Protein AF-A0A3E5EFW2-F1 (afdb_monomer_lite)

pLDDT: mean 80.17, std 21.23, range [32.47, 98.5]

Structure (mmCIF, N/CA/C/O backbone):
data_AF-A0A3E5EFW2-F1
#
_entry.id   AF-A0A3E5EFW2-F1
#
loop_
_atom_site.group_PDB
_atom_site.id
_atom_site.type_symbol
_atom_site.label_atom_id
_atom_site.label_alt_id
_atom_site.label_comp_id
_atom_site.label_asym_id
_atom_site.label_entity_id
_atom_site.label_seq_id
_atom_site.pdbx_PDB_ins_code
_atom_site.Cartn_x
_atom_site.Cartn_y
_atom_site.Cartn_z
_atom_site.occupancy
_atom_site.B_iso_or_equiv
_atom_site.auth_seq_id
_atom_site.auth_comp_id
_atom_site.auth_asym_id
_atom_site.auth_atom_id
_atom_site.pdbx_PDB_model_num
ATOM 1 N N . MET A 1 1 ? 65.025 3.755 -101.829 1.00 34.12 1 MET A N 1
ATOM 2 C CA . MET A 1 1 ? 66.171 2.842 -101.623 1.00 34.12 1 MET A CA 1
ATOM 3 C C . MET A 1 1 ? 66.166 2.366 -100.175 1.00 34.12 1 MET A C 1
ATOM 5 O O . MET A 1 1 ? 65.979 3.203 -99.312 1.00 34.12 1 MET A O 1
ATOM 9 N N . LYS A 1 2 ? 66.394 1.053 -99.975 1.00 37.62 2 LYS A N 1
ATOM 10 C CA . LYS A 1 2 ? 66.806 0.332 -98.741 1.00 37.62 2 LYS A CA 1
ATOM 11 C C . LYS A 1 2 ? 65.855 0.415 -97.524 1.00 37.62 2 LYS A C 1
ATOM 13 O O . LYS A 1 2 ? 65.796 1.433 -96.863 1.00 37.62 2 LYS A O 1
ATOM 18 N N . LYS A 1 3 ? 64.978 -0.592 -97.336 1.00 39.94 3 LYS A N 1
ATOM 19 C CA . LYS A 1 3 ? 65.149 -1.866 -96.566 1.00 39.94 3 LYS A CA 1
ATOM 20 C C . LYS A 1 3 ? 65.262 -1.570 -95.049 1.00 39.94 3 LYS A C 1
ATOM 22 O O . LYS A 1 3 ? 66.099 -0.768 -94.677 1.00 39.94 3 LYS A O 1
ATOM 27 N N . ILE A 1 4 ? 64.499 -2.197 -94.143 1.00 51.34 4 ILE A N 1
ATOM 28 C CA . ILE A 1 4 ? 64.707 -3.581 -93.661 1.00 51.34 4 ILE A CA 1
ATOM 29 C C . ILE A 1 4 ? 63.541 -4.003 -92.715 1.00 51.34 4 ILE A C 1
ATOM 31 O O . ILE A 1 4 ? 63.295 -3.310 -91.739 1.00 51.34 4 ILE A O 1
ATOM 35 N N . LYS A 1 5 ? 62.914 -5.159 -93.042 1.00 41.25 5 LYS A N 1
ATOM 36 C CA . LYS A 1 5 ? 62.448 -6.327 -92.224 1.00 41.25 5 LYS A CA 1
ATOM 37 C C . LYS A 1 5 ? 61.487 -6.083 -91.034 1.00 41.25 5 LYS A C 1
ATOM 39 O O . LYS A 1 5 ? 61.829 -5.331 -90.142 1.00 41.25 5 LYS A O 1
ATOM 44 N N . PHE A 1 6 ? 60.287 -6.671 -90.903 1.00 36.38 6 PHE A N 1
ATOM 45 C CA . PHE A 1 6 ? 59.765 -8.041 -91.144 1.00 36.38 6 PHE A CA 1
ATOM 46 C C . PHE A 1 6 ? 60.575 -9.176 -90.493 1.00 36.38 6 PHE A C 1
ATOM 48 O O . PHE A 1 6 ? 61.568 -9.603 -91.068 1.00 36.38 6 PHE A O 1
ATOM 55 N N . LEU A 1 7 ? 60.086 -9.686 -89.353 1.00 45.19 7 LEU A N 1
ATOM 56 C CA . LEU A 1 7 ? 60.102 -11.089 -88.888 1.00 45.19 7 LEU A CA 1
ATOM 57 C C . LEU A 1 7 ? 58.943 -11.193 -87.862 1.00 45.19 7 LEU A C 1
ATOM 59 O O . LEU A 1 7 ? 58.971 -10.498 -86.855 1.00 45.19 7 LEU A O 1
ATOM 63 N N . ASN A 1 8 ? 57.774 -11.737 -88.202 1.00 33.16 8 ASN A N 1
ATOM 64 C CA . ASN A 1 8 ? 57.390 -13.158 -88.228 1.00 33.16 8 ASN A CA 1
ATOM 65 C C . ASN A 1 8 ? 57.591 -13.923 -86.907 1.00 33.16 8 ASN A C 1
ATOM 67 O O . ASN A 1 8 ? 58.695 -14.363 -86.617 1.00 33.16 8 ASN A O 1
ATOM 71 N N . GLY A 1 9 ? 56.457 -14.182 -86.240 1.00 32.47 9 GLY A N 1
ATOM 72 C CA . GLY A 1 9 ? 56.034 -15.525 -85.824 1.00 32.47 9 GLY A CA 1
ATOM 73 C C . GLY A 1 9 ? 56.576 -16.068 -84.502 1.00 32.47 9 GLY A C 1
ATOM 74 O O . GLY A 1 9 ? 57.749 -16.390 -84.399 1.00 32.47 9 GLY A O 1
ATOM 75 N N . ILE A 1 10 ? 55.683 -16.324 -83.542 1.00 39.03 10 ILE A N 1
ATOM 76 C CA . ILE A 1 10 ? 55.151 -17.665 -83.211 1.00 39.03 10 ILE A CA 1
ATOM 77 C C . ILE A 1 10 ? 54.273 -17.547 -81.950 1.00 39.03 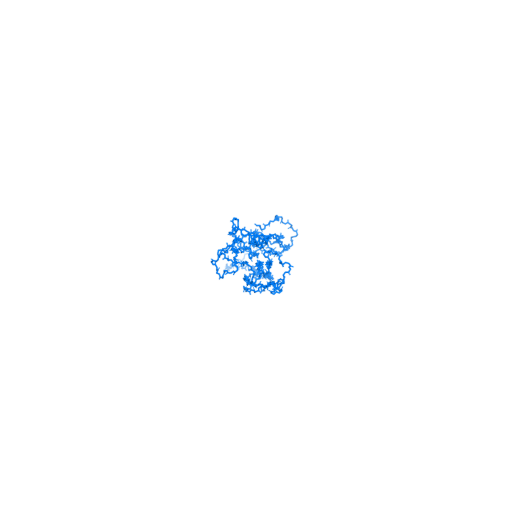10 ILE A C 1
ATOM 79 O O . ILE A 1 10 ? 54.546 -16.782 -81.033 1.00 39.03 10 ILE A O 1
ATOM 83 N N . SER A 1 11 ? 53.176 -18.298 -81.979 1.00 40.81 11 SER A N 1
ATOM 84 C CA . SER A 1 11 ? 52.153 -18.528 -80.958 1.00 40.81 11 SER A CA 1
ATOM 85 C C . SER A 1 11 ? 52.623 -18.554 -79.496 1.00 40.81 11 SER A C 1
ATOM 87 O O . SER A 1 11 ? 53.485 -19.357 -79.144 1.00 40.81 11 SER A O 1
ATOM 89 N N . ALA A 1 12 ? 51.923 -17.827 -78.623 1.00 40.50 12 ALA A N 1
ATOM 90 C CA . ALA A 1 12 ? 51.815 -18.176 -77.208 1.00 40.50 12 ALA A CA 1
ATOM 91 C C . ALA A 1 12 ? 50.476 -17.672 -76.644 1.00 40.50 12 ALA A C 1
ATOM 93 O O . ALA A 1 12 ? 50.309 -16.496 -76.352 1.00 40.50 12 ALA A O 1
ATOM 94 N N . VAL A 1 13 ? 49.513 -18.596 -76.608 1.00 38.12 13 VAL A N 1
ATOM 95 C CA . VAL A 1 13 ? 48.522 -18.822 -75.544 1.00 38.12 13 VAL A CA 1
ATOM 96 C C . VAL A 1 13 ? 47.976 -17.578 -74.825 1.00 38.12 13 VAL A C 1
ATOM 98 O O . VAL A 1 13 ? 48.655 -16.944 -74.024 1.00 38.12 13 VAL A O 1
ATOM 101 N N . PHE A 1 14 ? 46.680 -17.325 -75.029 1.00 34.06 14 PHE A N 1
ATOM 102 C CA . PHE A 1 14 ? 45.834 -16.552 -74.119 1.00 34.06 14 PHE A CA 1
ATOM 103 C C . PHE A 1 14 ? 45.989 -17.079 -72.682 1.00 34.06 14 PHE A C 1
ATOM 105 O O . PHE A 1 14 ? 45.410 -18.102 -72.324 1.00 34.06 14 PHE A O 1
ATOM 112 N N . ALA A 1 15 ? 46.751 -16.369 -71.855 1.00 35.69 15 ALA A N 1
ATOM 113 C CA . ALA A 1 15 ? 46.683 -16.485 -70.408 1.00 35.69 15 ALA A CA 1
ATOM 114 C C . ALA A 1 15 ? 45.905 -15.271 -69.895 1.00 35.69 15 ALA A C 1
ATOM 116 O O . ALA A 1 15 ? 46.447 -14.179 -69.733 1.00 35.69 15 ALA A O 1
ATOM 117 N N . LEU A 1 16 ? 44.600 -15.462 -69.695 1.00 32.47 16 LEU A N 1
ATOM 118 C CA . LEU A 1 16 ? 43.756 -14.541 -68.946 1.00 32.47 16 LEU A CA 1
ATOM 119 C C . LEU A 1 16 ? 44.222 -14.598 -67.485 1.00 32.47 16 LEU A C 1
ATOM 121 O O . LEU A 1 16 ? 43.787 -15.451 -66.716 1.00 32.47 16 LEU A O 1
ATOM 125 N N . ALA A 1 17 ? 45.164 -13.733 -67.119 1.00 35.25 17 ALA A N 1
ATOM 126 C CA . ALA A 1 17 ? 45.511 -13.518 -65.726 1.00 35.25 17 ALA A CA 1
ATOM 127 C C . ALA A 1 17 ? 44.322 -12.818 -65.061 1.00 35.25 17 ALA A C 1
ATOM 129 O O . ALA A 1 17 ? 44.155 -11.603 -65.162 1.00 35.25 17 ALA A O 1
ATOM 130 N N . VAL A 1 18 ? 43.463 -13.607 -64.414 1.00 36.09 18 VAL A N 1
ATOM 131 C CA . VAL A 1 18 ? 42.515 -13.111 -63.420 1.00 36.09 18 VAL A CA 1
ATOM 132 C C . VAL A 1 18 ? 43.364 -12.533 -62.296 1.00 36.09 18 VAL A C 1
ATOM 134 O O . VAL A 1 18 ? 43.850 -13.252 -61.426 1.00 36.09 18 VAL A O 1
ATOM 137 N N . VAL A 1 19 ? 43.600 -11.223 -62.346 1.00 35.28 19 VAL A N 1
ATOM 138 C CA . VAL A 1 19 ? 44.053 -10.476 -61.179 1.00 35.28 19 VAL A CA 1
ATOM 139 C C . VAL A 1 19 ? 42.869 -10.495 -60.227 1.00 35.28 19 VAL A C 1
ATOM 141 O O . VAL A 1 19 ? 41.955 -9.679 -60.325 1.00 35.28 19 VAL A O 1
ATOM 144 N N . ALA A 1 20 ? 42.852 -11.492 -59.344 1.00 41.78 20 ALA A N 1
ATOM 145 C CA . ALA A 1 20 ? 42.085 -11.420 -58.121 1.00 41.78 20 ALA A CA 1
ATOM 146 C C . ALA A 1 20 ? 42.655 -10.227 -57.354 1.00 41.78 20 ALA A C 1
ATOM 148 O O . ALA A 1 20 ? 43.661 -10.337 -56.653 1.00 41.78 20 ALA A O 1
ATOM 149 N N . LEU A 1 21 ? 42.048 -9.059 -57.563 1.00 33.72 21 LEU A N 1
ATOM 150 C CA . LEU A 1 21 ? 42.181 -7.940 -56.657 1.00 33.72 21 LEU A CA 1
ATOM 151 C C . LEU A 1 21 ? 41.571 -8.437 -55.350 1.00 33.72 21 LEU A C 1
ATOM 153 O O . LEU A 1 21 ? 40.364 -8.352 -55.142 1.00 33.72 21 LEU A O 1
ATOM 157 N N . ALA A 1 22 ? 42.409 -9.049 -54.516 1.00 37.25 22 ALA A N 1
ATOM 158 C CA . ALA A 1 22 ? 42.127 -9.246 -53.116 1.00 37.25 22 ALA A CA 1
ATOM 159 C C . ALA A 1 22 ? 41.995 -7.840 -52.535 1.00 37.25 22 ALA A C 1
ATOM 161 O O . ALA A 1 22 ? 42.956 -7.248 -52.050 1.00 37.25 22 ALA A O 1
ATOM 162 N N . THR A 1 23 ? 40.796 -7.271 -52.652 1.00 40.84 23 THR A N 1
ATOM 163 C CA . THR A 1 23 ? 40.335 -6.278 -51.707 1.00 40.84 23 THR A CA 1
ATOM 164 C C . THR A 1 23 ? 40.454 -6.982 -50.372 1.00 40.84 23 THR A C 1
ATOM 166 O O . THR A 1 23 ? 39.654 -7.861 -50.046 1.00 40.84 23 THR A O 1
ATOM 169 N N . THR A 1 24 ? 41.515 -6.668 -49.639 1.00 40.50 24 THR A N 1
ATOM 170 C CA . THR A 1 24 ? 41.542 -6.836 -48.200 1.00 40.50 24 THR A CA 1
ATOM 171 C C . THR A 1 24 ? 40.374 -6.002 -47.701 1.00 40.50 24 THR A C 1
ATOM 173 O O . THR A 1 24 ? 40.511 -4.810 -47.434 1.00 40.50 24 THR A O 1
ATOM 176 N N . LEU A 1 25 ? 39.190 -6.616 -47.678 1.00 39.81 25 LEU A N 1
ATOM 177 C CA . LEU A 1 25 ? 38.155 -6.254 -46.743 1.00 39.81 25 LEU A CA 1
ATOM 178 C C . LEU A 1 25 ? 38.888 -6.363 -45.415 1.00 39.81 25 LEU A C 1
ATOM 180 O O . LEU A 1 25 ? 39.168 -7.466 -44.944 1.00 39.81 25 LEU A O 1
ATOM 184 N N . THR A 1 26 ? 39.333 -5.227 -44.883 1.00 41.41 26 THR A N 1
ATOM 185 C CA . THR A 1 26 ? 39.521 -5.104 -43.451 1.00 41.41 26 THR A CA 1
ATOM 186 C C . THR A 1 26 ? 38.186 -5.552 -42.905 1.00 41.41 26 THR A C 1
ATOM 188 O O . THR A 1 26 ? 37.189 -4.844 -43.042 1.00 41.41 26 THR A O 1
ATOM 191 N N . SER A 1 27 ? 38.145 -6.810 -42.474 1.00 38.72 27 SER A N 1
ATOM 192 C CA . SER A 1 27 ? 37.090 -7.342 -41.645 1.00 38.72 27 SER A CA 1
ATOM 193 C C . SER A 1 27 ? 36.783 -6.225 -40.664 1.00 38.72 27 SER A C 1
ATOM 195 O O . SER A 1 27 ? 37.655 -5.867 -39.874 1.00 38.72 27 SER A O 1
ATOM 197 N N . CYS A 1 28 ? 35.599 -5.616 -40.764 1.00 41.84 28 CYS A N 1
ATOM 198 C CA . CYS A 1 28 ? 34.982 -5.072 -39.573 1.00 41.84 28 CYS A CA 1
ATOM 199 C C . CYS A 1 28 ? 34.910 -6.283 -38.658 1.00 41.84 28 CYS A C 1
ATOM 201 O O . CYS A 1 28 ? 33.997 -7.103 -38.774 1.00 41.84 28 CYS A O 1
ATOM 203 N N . GLU A 1 29 ? 35.939 -6.459 -37.827 1.00 35.25 29 GLU A N 1
ATOM 204 C CA . GLU A 1 29 ? 35.748 -7.174 -36.590 1.00 35.25 29 GLU A CA 1
ATOM 205 C C . GLU A 1 29 ? 34.463 -6.588 -36.030 1.00 35.25 29 GLU A C 1
ATOM 207 O O . GLU A 1 29 ? 34.278 -5.367 -35.991 1.00 35.25 29 GLU A O 1
ATOM 212 N N . LYS A 1 30 ? 33.501 -7.470 -35.785 1.00 39.00 30 LYS A N 1
ATOM 213 C CA . LYS A 1 30 ? 32.302 -7.111 -35.064 1.00 39.00 30 LYS A CA 1
ATOM 214 C C . LYS A 1 30 ? 32.829 -6.686 -33.702 1.00 39.00 30 LYS A C 1
ATOM 216 O O . LYS A 1 30 ? 33.062 -7.541 -32.856 1.00 39.00 30 LYS A O 1
ATOM 221 N N . GLU A 1 31 ? 33.147 -5.401 -33.555 1.00 38.09 31 GLU A N 1
ATOM 222 C CA . GLU A 1 31 ? 33.406 -4.803 -32.263 1.00 38.09 31 GLU A CA 1
ATOM 223 C C . GLU A 1 31 ? 32.095 -4.992 -31.522 1.00 38.09 31 GLU A C 1
ATOM 225 O O . GLU A 1 31 ? 31.106 -4.290 -31.733 1.00 38.09 31 GLU A O 1
ATOM 230 N N . GLU A 1 32 ? 32.057 -6.062 -30.739 1.00 36.69 32 GLU A N 1
ATOM 231 C CA . GLU A 1 32 ? 31.073 -6.265 -29.708 1.00 36.69 32 GLU A CA 1
ATOM 232 C C . GLU A 1 32 ? 31.350 -5.129 -28.729 1.00 36.69 32 GLU A C 1
ATOM 234 O O . GLU A 1 32 ? 32.204 -5.221 -27.847 1.00 36.69 32 GLU A O 1
ATOM 239 N N . PHE A 1 33 ? 30.725 -3.979 -28.989 1.00 36.28 33 PHE A N 1
ATOM 240 C CA . PHE A 1 33 ? 30.761 -2.834 -28.103 1.00 36.28 33 PHE A CA 1
ATOM 241 C C . PHE A 1 33 ? 29.923 -3.238 -26.892 1.00 36.28 33 PHE A C 1
ATOM 243 O O . PHE A 1 33 ? 28.764 -2.861 -26.746 1.00 36.28 33 PHE A O 1
ATOM 250 N N . ASN A 1 34 ? 30.507 -4.079 -26.039 1.00 39.16 34 ASN A N 1
ATOM 251 C CA . ASN A 1 34 ? 30.031 -4.325 -24.695 1.00 39.16 34 ASN A CA 1
ATOM 252 C C . ASN A 1 34 ? 30.242 -3.016 -23.937 1.00 39.16 34 ASN A C 1
ATOM 254 O O . ASN A 1 34 ? 31.201 -2.855 -23.181 1.00 39.16 34 ASN A O 1
ATOM 258 N N . VAL A 1 35 ? 29.348 -2.048 -24.155 1.00 43.81 35 VAL A N 1
ATOM 259 C CA . VAL A 1 35 ? 29.086 -1.034 -23.143 1.00 43.81 35 VAL A CA 1
ATOM 260 C C . VAL A 1 35 ? 28.634 -1.829 -21.931 1.00 43.81 35 VAL A C 1
ATOM 262 O O . VAL A 1 35 ? 27.514 -2.330 -21.875 1.00 43.81 35 VAL A O 1
ATOM 265 N N . ASN A 1 36 ? 29.557 -2.034 -20.996 1.00 43.09 36 ASN A N 1
ATOM 266 C CA . ASN A 1 36 ? 29.264 -2.641 -19.716 1.00 43.09 36 ASN A CA 1
ATOM 267 C C . ASN A 1 36 ? 28.459 -1.613 -18.918 1.00 43.09 36 ASN A C 1
ATOM 269 O O . ASN A 1 36 ? 29.011 -0.878 -18.100 1.00 43.09 36 ASN A O 1
ATOM 273 N N . VAL A 1 37 ? 27.169 -1.498 -19.237 1.00 55.50 37 VAL A N 1
ATOM 274 C CA . VAL A 1 37 ? 26.228 -0.704 -18.458 1.00 55.50 37 VAL A CA 1
ATOM 275 C C . VAL A 1 37 ? 26.119 -1.418 -17.125 1.00 55.50 37 VAL A C 1
ATOM 277 O O . VAL A 1 37 ? 25.629 -2.544 -17.065 1.00 55.50 37 VAL A O 1
ATOM 280 N N . THR A 1 38 ? 26.641 -0.807 -16.064 1.00 63.66 38 THR A N 1
ATOM 281 C CA . THR A 1 38 ? 26.380 -1.306 -14.717 1.00 63.66 38 THR A CA 1
ATOM 282 C C . THR A 1 38 ? 24.878 -1.157 -14.493 1.00 63.66 38 THR A C 1
ATOM 284 O O . THR A 1 38 ? 24.399 -0.023 -14.474 1.00 63.66 38 THR A O 1
ATOM 287 N N . PRO A 1 39 ? 24.121 -2.259 -14.381 1.00 72.00 39 PRO A N 1
ATOM 288 C CA . PRO A 1 39 ? 22.681 -2.171 -14.230 1.00 72.00 39 PRO A CA 1
ATOM 289 C C . PRO A 1 39 ? 22.344 -1.447 -12.926 1.00 72.00 39 PRO A C 1
ATOM 291 O O . PRO A 1 39 ? 22.965 -1.699 -11.891 1.00 72.00 39 PRO A O 1
ATOM 294 N N . THR A 1 40 ? 21.344 -0.569 -12.964 1.00 80.50 40 THR A N 1
ATOM 295 C CA . THR A 1 40 ? 20.794 0.035 -11.750 1.00 80.50 40 THR A CA 1
ATOM 296 C C . THR A 1 40 ? 20.263 -1.075 -10.845 1.00 80.50 40 THR A C 1
ATOM 298 O O . THR A 1 40 ? 19.516 -1.951 -11.287 1.00 80.50 40 THR A O 1
ATOM 301 N N . ASN A 1 41 ? 20.663 -1.074 -9.576 1.00 88.88 41 ASN A N 1
ATOM 302 C CA . ASN A 1 41 ? 20.186 -2.070 -8.623 1.00 88.88 41 ASN A CA 1
ATOM 303 C C . ASN A 1 41 ? 18.681 -1.912 -8.398 1.00 88.88 41 ASN A C 1
ATOM 305 O O . ASN A 1 41 ? 18.182 -0.799 -8.256 1.00 88.88 41 ASN A O 1
ATOM 309 N N . ALA A 1 42 ? 17.977 -3.035 -8.309 1.00 93.75 42 ALA A N 1
ATOM 310 C CA . ALA A 1 42 ? 16.598 -3.060 -7.858 1.00 93.75 42 ALA A CA 1
ATOM 311 C C . ALA A 1 42 ? 16.488 -2.568 -6.410 1.00 93.75 42 ALA A C 1
ATOM 313 O O . ALA A 1 42 ? 17.381 -2.838 -5.599 1.00 93.75 42 ALA A O 1
ATOM 314 N N . GLN A 1 43 ? 15.378 -1.929 -6.052 1.00 95.50 43 GLN A N 1
ATOM 315 C CA . GLN A 1 43 ? 15.140 -1.493 -4.679 1.00 95.50 43 GLN A CA 1
ATOM 316 C C . GLN A 1 43 ? 13.680 -1.670 -4.265 1.00 95.50 43 GLN A C 1
ATOM 318 O O . GLN A 1 43 ? 12.767 -1.410 -5.041 1.00 95.50 43 GLN A O 1
ATOM 323 N N . ALA A 1 44 ? 13.464 -2.096 -3.024 1.00 96.25 44 ALA A N 1
ATOM 324 C CA . ALA A 1 44 ? 12.155 -2.083 -2.387 1.00 96.25 44 ALA A CA 1
ATOM 325 C C . ALA A 1 44 ? 12.218 -1.313 -1.065 1.00 96.25 44 ALA A C 1
ATOM 327 O O . ALA A 1 44 ? 13.158 -1.514 -0.295 1.00 96.25 44 ALA A O 1
ATOM 328 N N . VAL A 1 45 ? 11.219 -0.482 -0.788 1.00 96.56 45 VAL A N 1
ATOM 329 C CA . VAL A 1 45 ? 11.069 0.262 0.468 1.00 96.56 45 VAL A CA 1
ATOM 330 C C . VAL A 1 45 ? 9.732 -0.106 1.096 1.00 96.56 45 VAL A C 1
ATOM 332 O O . VAL A 1 45 ? 8.715 -0.124 0.406 1.00 96.56 45 VAL A O 1
ATOM 335 N N . ILE A 1 46 ? 9.721 -0.416 2.393 1.00 96.44 46 ILE A N 1
ATOM 336 C CA . ILE A 1 46 ? 8.481 -0.582 3.159 1.00 96.44 46 ILE A CA 1
ATOM 337 C C . ILE A 1 46 ? 8.235 0.686 3.985 1.00 96.44 46 ILE A C 1
ATOM 339 O O . ILE A 1 46 ? 9.043 1.029 4.845 1.00 96.44 46 ILE A O 1
ATOM 343 N N . SER A 1 47 ? 7.095 1.330 3.754 1.00 94.88 47 SER A N 1
ATOM 344 C CA . SER A 1 47 ? 6.652 2.564 4.408 1.00 94.88 47 SER A CA 1
ATOM 345 C C . SER A 1 47 ? 5.296 2.318 5.082 1.00 94.88 47 SER A C 1
ATOM 347 O O . SER A 1 47 ? 4.258 2.546 4.463 1.00 94.88 47 SER A O 1
ATOM 349 N N . PRO A 1 48 ? 5.271 1.763 6.309 1.00 95.62 48 PRO A N 1
ATOM 350 C CA . PRO A 1 48 ? 4.025 1.408 6.980 1.00 95.62 48 PRO A CA 1
ATOM 351 C C . PRO A 1 48 ? 3.215 2.645 7.380 1.00 95.62 48 PRO A C 1
ATOM 353 O O . PRO A 1 48 ? 3.785 3.663 7.762 1.00 95.62 48 PRO A O 1
ATOM 356 N N . ILE A 1 49 ? 1.891 2.510 7.370 1.00 96.00 49 ILE A N 1
ATOM 357 C CA . ILE A 1 49 ? 0.948 3.445 7.994 1.00 96.00 49 ILE A CA 1
ATOM 358 C C . ILE A 1 49 ? 0.530 2.846 9.333 1.00 96.00 49 ILE A C 1
ATOM 360 O O . ILE A 1 49 ? 0.199 1.662 9.399 1.00 96.00 49 ILE A O 1
ATOM 364 N N . VAL A 1 50 ? 0.545 3.638 10.404 1.00 97.81 50 VAL A N 1
ATOM 365 C CA . VAL A 1 50 ? 0.229 3.163 11.756 1.00 97.81 50 VAL A CA 1
ATOM 366 C C . VAL A 1 50 ? -0.949 3.932 12.324 1.00 97.81 50 VAL A C 1
ATOM 368 O O . VAL A 1 50 ? -0.871 5.139 12.536 1.00 97.81 50 VAL A O 1
ATOM 371 N N . LEU A 1 51 ? -2.027 3.211 12.620 1.00 97.88 51 LEU A N 1
ATOM 372 C CA . LEU A 1 51 ? -3.223 3.753 13.252 1.00 97.88 51 LEU A CA 1
ATOM 373 C C . LEU A 1 51 ? -3.312 3.233 14.685 1.00 97.88 51 LEU A C 1
ATOM 375 O O . LEU A 1 51 ? -3.288 2.022 14.889 1.00 97.88 51 LEU A O 1
ATOM 379 N N . ALA A 1 52 ? -3.423 4.123 15.666 1.00 97.62 52 ALA A N 1
ATOM 380 C CA . ALA A 1 52 ? -3.647 3.760 17.063 1.00 97.62 52 ALA A CA 1
ATOM 381 C C . ALA A 1 52 ? -5.099 4.015 17.460 1.00 97.62 52 ALA A C 1
ATOM 383 O O . ALA A 1 52 ? -5.663 5.049 17.102 1.00 97.62 52 ALA A O 1
ATOM 384 N N . ILE A 1 53 ? -5.688 3.069 18.188 1.00 96.12 53 ILE A N 1
ATOM 385 C CA . ILE A 1 53 ? -7.046 3.151 18.718 1.00 96.12 53 ILE A CA 1
ATOM 386 C C . ILE A 1 53 ? -6.964 3.149 20.240 1.00 96.12 53 ILE A C 1
ATOM 388 O O . ILE A 1 53 ? -6.663 2.121 20.845 1.00 96.12 53 ILE A O 1
ATOM 392 N N . GLU A 1 54 ? -7.262 4.297 20.837 1.00 92.50 54 GLU A N 1
ATOM 393 C CA . GLU A 1 54 ? -7.274 4.522 22.285 1.00 92.50 54 GLU A CA 1
ATOM 394 C C . GLU A 1 54 ? -8.638 5.121 22.655 1.00 92.50 54 GLU A C 1
ATOM 396 O O . GLU A 1 54 ? -9.089 6.070 22.014 1.00 92.50 54 GLU A O 1
ATOM 401 N N . ASP A 1 55 ? -9.334 4.538 23.636 1.00 88.69 55 ASP A N 1
ATOM 402 C CA . ASP A 1 55 ? -10.648 5.008 24.116 1.00 88.69 55 ASP A CA 1
ATOM 403 C C . ASP A 1 55 ? -11.691 5.259 23.000 1.00 88.69 55 ASP A C 1
ATOM 405 O O . ASP A 1 55 ? -12.477 6.208 23.036 1.00 88.69 55 ASP A O 1
ATOM 409 N N . GLY A 1 56 ? -11.688 4.415 21.963 1.00 87.56 56 GLY A N 1
ATOM 410 C CA . GLY A 1 56 ? -12.590 4.539 20.812 1.00 87.56 56 GLY A CA 1
ATOM 411 C C . GLY A 1 56 ? -12.210 5.638 19.813 1.00 87.56 56 GLY A C 1
ATOM 412 O O . GLY A 1 56 ? -12.935 5.855 18.848 1.00 87.56 56 GLY A O 1
ATOM 413 N N . VAL A 1 57 ? -11.075 6.314 19.987 1.00 93.94 57 VAL A N 1
ATOM 414 C CA . VAL A 1 57 ? -10.558 7.313 19.046 1.00 93.94 57 VAL A CA 1
ATOM 415 C C . VAL A 1 57 ? -9.424 6.707 18.231 1.00 93.94 57 VAL A C 1
ATOM 417 O O . VAL A 1 57 ? -8.443 6.213 18.777 1.00 93.94 57 VAL A O 1
ATOM 420 N N . THR A 1 58 ? -9.547 6.765 16.906 1.00 97.19 58 THR A N 1
ATOM 421 C CA . THR A 1 58 ? -8.496 6.345 15.973 1.00 97.19 58 THR A CA 1
ATOM 422 C C . THR A 1 58 ? -7.654 7.539 15.543 1.00 97.19 58 THR A C 1
ATOM 424 O O . THR A 1 58 ? -8.179 8.489 14.960 1.00 97.19 58 THR A O 1
ATOM 427 N N . THR A 1 59 ? -6.342 7.453 15.746 1.00 97.56 59 THR A N 1
ATOM 428 C CA . THR A 1 59 ? -5.368 8.487 15.375 1.00 97.56 59 THR A CA 1
ATOM 429 C C . THR A 1 59 ? -4.307 7.912 14.439 1.00 97.56 59 THR A C 1
ATOM 431 O O . THR A 1 59 ? -3.821 6.803 14.659 1.00 97.56 59 THR A O 1
ATOM 434 N N . ASP A 1 60 ? -3.923 8.666 13.406 1.00 97.62 60 ASP A N 1
ATOM 435 C CA . ASP A 1 60 ? -2.734 8.355 12.606 1.00 97.62 60 ASP A CA 1
ATOM 436 C C . ASP A 1 60 ? -1.477 8.744 13.394 1.00 97.62 60 ASP A C 1
ATOM 438 O O . ASP A 1 60 ? -1.224 9.920 13.667 1.00 97.62 60 ASP A O 1
ATOM 442 N N . VAL A 1 61 ? -0.704 7.732 13.778 1.00 98.12 61 VAL A N 1
ATOM 443 C CA . VAL A 1 61 ? 0.530 7.862 14.558 1.00 98.12 61 VAL A CA 1
ATOM 444 C C . VAL A 1 61 ? 1.751 7.434 13.748 1.00 98.12 61 VAL A C 1
ATOM 446 O O . VAL A 1 61 ? 2.807 7.177 14.321 1.00 98.12 61 VAL A O 1
ATOM 449 N N . THR A 1 62 ? 1.652 7.382 12.416 1.00 96.00 62 THR A N 1
ATOM 450 C CA . THR A 1 62 ? 2.729 6.929 11.517 1.00 96.00 62 THR A CA 1
ATOM 451 C C . THR A 1 62 ? 4.059 7.641 11.788 1.00 96.00 62 THR A C 1
ATOM 453 O O . THR A 1 62 ? 5.103 7.002 11.868 1.00 96.00 62 THR A O 1
ATOM 456 N N . GLY A 1 63 ? 4.029 8.959 12.016 1.00 95.88 63 GLY A N 1
ATOM 457 C CA . GLY A 1 63 ? 5.224 9.756 12.331 1.00 95.88 63 GLY A CA 1
ATOM 458 C C . GLY A 1 63 ? 5.705 9.685 13.788 1.00 95.88 63 GLY A C 1
ATOM 459 O O . GLY A 1 63 ? 6.690 10.335 14.130 1.00 95.88 63 GLY A O 1
ATOM 460 N N . GLN A 1 64 ? 5.002 8.957 14.660 1.00 97.62 64 GLN A N 1
ATOM 461 C CA . GLN A 1 64 ? 5.264 8.885 16.105 1.00 97.62 64 GLN A CA 1
ATOM 462 C C . GLN A 1 64 ? 5.549 7.458 16.593 1.00 97.62 64 GLN A C 1
ATOM 464 O O . GLN A 1 64 ? 6.221 7.277 17.610 1.00 97.62 64 GLN A O 1
ATOM 469 N N . ALA A 1 65 ? 5.030 6.448 15.898 1.00 97.81 65 ALA A N 1
ATOM 470 C CA . ALA A 1 65 ? 5.223 5.051 16.237 1.00 97.81 65 ALA A CA 1
ATOM 471 C C . ALA A 1 65 ? 6.686 4.628 16.055 1.00 97.81 65 ALA A C 1
ATOM 473 O O . ALA A 1 65 ? 7.389 5.057 15.141 1.00 97.81 65 ALA A O 1
ATOM 474 N N . THR A 1 66 ? 7.143 3.728 16.921 1.00 98.12 66 THR A N 1
ATOM 475 C CA . THR A 1 66 ? 8.423 3.041 16.728 1.00 98.12 66 THR A CA 1
ATOM 476 C C . THR A 1 66 ? 8.210 1.853 15.802 1.00 98.12 66 TH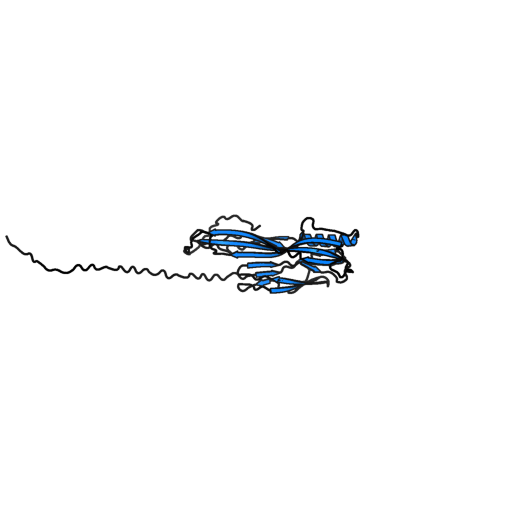R A C 1
ATOM 478 O O . THR A 1 66 ? 7.341 1.024 16.069 1.00 98.12 66 THR A O 1
ATOM 481 N N . ILE A 1 67 ? 9.015 1.763 14.742 1.00 98.25 67 ILE A N 1
ATOM 482 C CA . ILE A 1 67 ? 8.960 0.683 13.753 1.00 98.25 67 ILE A CA 1
ATOM 483 C C . ILE A 1 67 ? 10.174 -0.234 13.906 1.00 98.25 67 ILE A C 1
ATOM 485 O O . ILE A 1 67 ? 11.311 0.229 14.018 1.00 98.25 67 ILE A O 1
ATOM 489 N N . ALA A 1 68 ? 9.930 -1.543 13.891 1.00 97.12 68 ALA A N 1
ATOM 490 C CA . ALA A 1 68 ? 10.954 -2.574 13.859 1.00 97.12 68 ALA A CA 1
ATOM 491 C C . ALA A 1 68 ? 10.716 -3.537 12.677 1.00 97.12 68 ALA A C 1
ATOM 493 O O . ALA A 1 68 ? 9.580 -3.965 12.479 1.00 97.12 68 ALA A O 1
ATOM 494 N N . PRO A 1 69 ? 11.765 -3.931 11.930 1.00 96.25 69 PRO A N 1
ATOM 495 C CA . PRO A 1 69 ? 13.147 -3.456 12.041 1.00 96.25 69 PRO A CA 1
ATOM 496 C C . PRO A 1 69 ? 13.299 -1.990 11.599 1.00 96.25 69 PRO A C 1
ATOM 498 O O . PRO A 1 69 ? 12.465 -1.464 10.872 1.00 96.25 69 PRO A O 1
ATOM 501 N N . ALA A 1 70 ? 14.379 -1.337 12.036 1.00 93.62 70 ALA A N 1
ATOM 502 C CA . ALA A 1 70 ? 14.650 0.059 11.679 1.00 93.62 70 ALA A CA 1
ATOM 503 C C . ALA A 1 70 ? 15.019 0.240 10.193 1.00 93.62 70 ALA A C 1
ATOM 505 O O . ALA A 1 70 ? 14.793 1.303 9.624 1.00 93.62 70 ALA A O 1
ATOM 506 N N . GLU A 1 71 ? 15.599 -0.789 9.566 1.00 94.75 71 GLU A N 1
ATOM 507 C CA . GLU A 1 71 ? 15.938 -0.785 8.143 1.00 94.75 71 GLU A CA 1
ATOM 508 C C . GLU A 1 71 ? 14.854 -1.514 7.345 1.00 94.75 71 GLU A C 1
ATOM 510 O O . GLU A 1 71 ? 14.675 -2.727 7.467 1.00 94.75 71 GLU A O 1
ATOM 515 N N . LEU A 1 72 ? 14.139 -0.749 6.520 1.00 96.50 72 LEU A N 1
ATOM 516 C CA . LEU A 1 72 ? 13.052 -1.225 5.660 1.00 96.50 72 LEU A CA 1
ATOM 517 C C . LEU A 1 72 ? 13.316 -0.972 4.169 1.00 96.50 72 LEU A C 1
ATOM 519 O O . LEU A 1 72 ? 12.421 -1.128 3.338 1.00 96.50 72 LEU A O 1
ATOM 523 N N . THR A 1 73 ? 14.559 -0.626 3.831 1.00 97.06 73 THR A N 1
ATOM 524 C CA . THR A 1 73 ? 15.034 -0.472 2.456 1.00 97.06 73 THR A CA 1
ATOM 525 C C . THR A 1 73 ? 15.862 -1.686 2.068 1.00 97.06 73 THR A C 1
ATOM 527 O O . THR A 1 73 ? 16.803 -2.071 2.756 1.00 97.06 73 THR A O 1
ATOM 530 N N . PHE A 1 74 ? 15.533 -2.293 0.935 1.00 96.62 74 PHE A N 1
ATOM 531 C CA . PHE A 1 74 ? 16.196 -3.483 0.426 1.00 96.62 74 PHE A CA 1
ATOM 532 C C . PHE A 1 74 ? 16.733 -3.221 -0.969 1.00 96.62 74 PHE A C 1
ATOM 534 O O . PHE A 1 74 ? 15.960 -3.023 -1.900 1.00 96.62 74 PHE A O 1
ATOM 541 N N . THR A 1 75 ? 18.050 -3.291 -1.120 1.00 95.94 75 THR A N 1
ATOM 542 C CA . THR A 1 75 ? 18.724 -3.071 -2.403 1.00 95.94 75 THR A CA 1
ATOM 543 C C . THR A 1 75 ? 19.247 -4.399 -2.950 1.00 95.94 75 THR A C 1
ATOM 545 O O . THR A 1 75 ? 19.903 -5.162 -2.239 1.00 95.94 75 THR A O 1
ATOM 548 N N . GLY A 1 76 ? 18.919 -4.695 -4.206 1.00 94.38 76 GLY A N 1
ATOM 549 C CA . GLY A 1 76 ? 19.392 -5.860 -4.946 1.00 94.38 76 GLY A CA 1
ATOM 550 C C . GLY A 1 76 ? 20.811 -5.690 -5.490 1.00 94.38 76 GLY A C 1
ATOM 551 O O . GLY A 1 76 ? 21.406 -4.619 -5.403 1.00 94.38 76 GLY A O 1
ATOM 552 N N . ASN A 1 77 ? 21.351 -6.759 -6.074 1.00 90.94 77 ASN A N 1
ATOM 553 C CA . ASN A 1 77 ? 22.617 -6.715 -6.810 1.00 90.94 77 ASN A CA 1
ATOM 554 C C . ASN A 1 77 ? 22.621 -7.734 -7.968 1.00 90.94 77 ASN A C 1
ATOM 556 O O . ASN A 1 77 ? 22.994 -8.891 -7.765 1.00 90.94 77 ASN A O 1
ATOM 560 N N . PRO A 1 78 ? 22.189 -7.339 -9.177 1.00 89.88 78 PRO A N 1
ATOM 561 C CA . PRO A 1 78 ? 21.367 -6.161 -9.465 1.00 89.88 78 PRO A CA 1
ATOM 562 C C . PRO A 1 78 ? 19.868 -6.430 -9.265 1.00 89.88 78 PRO A C 1
ATOM 564 O O . PRO A 1 78 ? 19.073 -5.502 -9.192 1.00 89.88 78 PRO A O 1
ATOM 567 N N . THR A 1 79 ? 19.476 -7.698 -9.135 1.00 94.38 79 THR A N 1
ATOM 568 C CA . THR A 1 79 ? 18.100 -8.126 -8.855 1.00 94.38 79 THR A CA 1
ATOM 569 C C . THR A 1 79 ? 17.852 -8.254 -7.354 1.00 94.38 79 THR A C 1
ATOM 571 O O . THR A 1 79 ? 18.781 -8.534 -6.591 1.00 94.38 79 THR A O 1
ATOM 574 N N . LEU A 1 80 ? 16.592 -8.142 -6.934 1.00 96.44 80 LEU A N 1
ATOM 575 C CA . LEU A 1 80 ? 16.142 -8.437 -5.574 1.00 96.44 80 LEU A CA 1
ATOM 576 C C . LEU A 1 80 ? 15.266 -9.696 -5.589 1.00 96.44 80 LEU A C 1
ATOM 578 O O . LEU A 1 80 ? 14.290 -9.769 -6.332 1.00 96.44 80 LEU A O 1
ATOM 582 N N . ALA A 1 81 ? 15.602 -10.693 -4.771 1.00 96.62 81 ALA A N 1
ATOM 583 C CA . ALA A 1 81 ? 14.758 -11.873 -4.597 1.00 96.62 81 ALA A CA 1
ATOM 584 C C . ALA A 1 81 ? 13.545 -11.555 -3.707 1.00 96.62 81 ALA A C 1
ATOM 586 O O . ALA A 1 81 ? 13.652 -10.760 -2.770 1.00 96.62 81 ALA A O 1
ATOM 587 N N . ALA A 1 82 ? 12.416 -12.216 -3.975 1.00 95.69 82 ALA A N 1
ATOM 588 C CA . ALA A 1 82 ? 11.233 -12.109 -3.128 1.00 95.69 82 ALA A CA 1
ATOM 589 C C . ALA A 1 82 ? 11.540 -12.574 -1.697 1.00 95.69 82 ALA A C 1
ATOM 591 O O . ALA A 1 82 ? 12.271 -13.546 -1.492 1.00 95.69 82 ALA A O 1
ATOM 592 N N . LYS A 1 83 ? 10.957 -11.896 -0.709 1.00 95.38 83 LYS A N 1
ATOM 593 C CA . LYS A 1 83 ? 11.104 -12.233 0.713 1.00 95.38 83 LYS A CA 1
ATOM 594 C C . LYS A 1 83 ? 9.917 -11.740 1.526 1.00 95.38 83 LYS A C 1
ATOM 596 O O . LYS A 1 83 ? 9.170 -10.876 1.079 1.00 95.38 83 LYS A O 1
ATOM 601 N N . SER A 1 84 ? 9.786 -12.263 2.737 1.00 96.31 84 SER A N 1
ATOM 602 C CA . SER A 1 84 ? 8.825 -11.776 3.724 1.00 96.31 84 SER A CA 1
ATOM 603 C C . SER A 1 84 ? 9.559 -11.069 4.854 1.00 96.31 84 SER A C 1
ATOM 605 O O . SER A 1 84 ? 10.622 -11.526 5.276 1.00 96.31 84 SER A O 1
ATOM 607 N N . VAL A 1 85 ? 8.994 -9.964 5.325 1.00 96.81 85 VAL A N 1
ATOM 608 C CA . VAL A 1 85 ? 9.545 -9.153 6.411 1.00 96.81 85 VAL A CA 1
ATOM 609 C C . VAL A 1 85 ? 8.438 -8.912 7.421 1.00 96.81 85 VAL A C 1
ATOM 611 O O . VAL A 1 85 ? 7.384 -8.399 7.057 1.00 96.81 85 VAL A O 1
ATOM 614 N N . ASP A 1 86 ? 8.677 -9.274 8.676 1.00 97.69 86 ASP A N 1
ATOM 615 C CA . ASP A 1 86 ? 7.779 -8.913 9.767 1.00 97.69 86 ASP A CA 1
ATOM 616 C C . ASP A 1 86 ? 8.072 -7.474 10.188 1.00 97.69 86 ASP A C 1
ATOM 618 O O . ASP A 1 86 ? 9.204 -7.139 10.545 1.00 97.69 86 ASP A O 1
ATOM 622 N N . VAL A 1 87 ? 7.050 -6.628 10.104 1.00 98.06 87 VAL A N 1
ATOM 623 C CA . VAL A 1 87 ? 7.103 -5.218 10.482 1.00 98.06 87 VAL A CA 1
ATOM 624 C C . VAL A 1 87 ? 6.233 -5.033 11.709 1.00 98.06 87 VAL A C 1
ATOM 626 O O . VAL A 1 87 ? 5.021 -5.243 11.661 1.00 98.06 87 VAL A O 1
ATOM 629 N N . THR A 1 88 ? 6.862 -4.647 12.809 1.00 98.19 88 THR A N 1
ATOM 630 C CA . THR A 1 88 ? 6.200 -4.365 14.079 1.00 98.19 88 THR A CA 1
ATOM 631 C C . THR A 1 88 ? 6.155 -2.865 14.291 1.00 98.19 88 THR A C 1
ATOM 633 O O . THR A 1 88 ? 7.197 -2.211 14.255 1.00 98.19 88 THR A O 1
ATOM 636 N N . ALA A 1 89 ? 4.967 -2.329 14.550 1.00 98.50 89 ALA A N 1
ATOM 637 C CA . ALA A 1 89 ? 4.801 -0.965 15.028 1.00 98.50 89 ALA A CA 1
ATOM 638 C C . ALA A 1 89 ? 4.416 -0.983 16.505 1.00 98.50 89 ALA A C 1
ATOM 640 O O . ALA A 1 89 ? 3.644 -1.841 16.932 1.00 98.50 89 ALA A O 1
ATOM 641 N N . SER A 1 90 ? 4.930 -0.023 17.271 1.00 98.06 90 SER A N 1
ATOM 642 C CA . SER A 1 90 ? 4.549 0.171 18.668 1.00 98.06 90 SER A CA 1
ATOM 643 C C . SER A 1 90 ? 4.378 1.644 19.020 1.00 98.06 90 SER A C 1
ATOM 645 O O . SER A 1 90 ? 5.194 2.476 18.615 1.00 98.06 90 SER A O 1
ATOM 647 N N . TYR A 1 91 ? 3.351 1.951 19.807 1.00 98.19 91 TYR A N 1
ATOM 648 C CA . TYR A 1 91 ? 2.998 3.299 20.257 1.00 98.19 91 TYR A CA 1
ATOM 649 C C . TYR A 1 91 ? 2.228 3.205 21.578 1.00 98.19 91 TYR A C 1
ATOM 651 O O . TYR A 1 91 ? 1.365 2.344 21.706 1.00 98.19 91 TYR A O 1
ATOM 659 N N . ASN A 1 92 ? 2.563 4.035 22.573 1.00 95.44 92 ASN A N 1
ATOM 660 C CA . ASN A 1 92 ? 1.908 4.066 23.894 1.00 95.44 92 ASN A CA 1
ATOM 661 C C . ASN A 1 92 ? 1.713 2.694 24.583 1.00 95.44 92 ASN A C 1
ATOM 663 O O . ASN A 1 92 ? 0.765 2.487 25.327 1.00 95.44 92 ASN A O 1
ATOM 667 N N . GLY A 1 93 ? 2.627 1.743 24.367 1.00 94.00 93 GLY A N 1
ATOM 668 C CA . GLY A 1 93 ? 2.525 0.391 24.935 1.00 94.00 93 GLY A CA 1
ATOM 669 C C . GLY A 1 93 ? 1.692 -0.595 24.106 1.00 94.00 93 GLY A C 1
ATOM 670 O O . GLY A 1 93 ? 1.763 -1.794 24.366 1.00 94.00 93 GLY A O 1
ATOM 671 N N . LEU A 1 94 ? 0.996 -0.128 23.066 1.00 96.44 94 LEU A N 1
ATOM 672 C CA . LEU A 1 94 ? 0.371 -0.968 22.046 1.00 96.44 94 LEU A CA 1
ATOM 673 C C . LEU A 1 94 ? 1.418 -1.461 21.046 1.00 96.44 94 LEU A C 1
ATOM 675 O O . LEU A 1 94 ? 2.394 -0.764 20.755 1.00 96.44 94 LEU A O 1
ATOM 679 N N . SER A 1 95 ? 1.203 -2.654 20.494 1.00 96.88 95 SER A N 1
ATOM 680 C CA . SER A 1 95 ? 2.075 -3.237 19.476 1.00 96.88 95 SER A CA 1
ATOM 681 C C . SER A 1 95 ? 1.306 -4.182 18.561 1.00 96.88 95 SER A C 1
ATOM 683 O O . SER A 1 95 ? 0.471 -4.955 19.027 1.00 96.88 95 SER A O 1
ATOM 685 N N . ALA A 1 96 ? 1.615 -4.147 17.268 1.00 97.00 96 ALA A N 1
ATOM 686 C CA . ALA A 1 96 ? 1.121 -5.112 16.297 1.00 97.00 96 ALA A CA 1
ATOM 687 C C . ALA A 1 96 ? 2.179 -5.384 15.228 1.00 97.00 96 ALA A C 1
ATOM 689 O O . ALA A 1 96 ? 2.972 -4.508 14.875 1.00 97.00 96 ALA A O 1
ATOM 690 N N . THR A 1 97 ? 2.162 -6.605 14.698 1.00 96.69 97 THR A N 1
ATOM 691 C CA . THR A 1 97 ? 3.089 -7.065 13.663 1.00 96.69 97 THR A CA 1
ATOM 692 C C . THR A 1 97 ? 2.317 -7.479 12.423 1.00 96.69 97 THR A C 1
ATOM 694 O O . THR A 1 97 ? 1.341 -8.224 12.512 1.00 96.69 97 THR A O 1
ATOM 697 N N . VAL A 1 98 ? 2.790 -7.040 11.260 1.00 94.56 98 VAL A N 1
ATOM 698 C CA . VAL A 1 98 ? 2.303 -7.483 9.952 1.00 94.56 98 VAL A CA 1
ATOM 699 C C . VAL A 1 98 ? 3.450 -8.084 9.148 1.00 94.56 98 VAL A C 1
ATOM 701 O O . VAL A 1 98 ? 4.556 -7.548 9.125 1.00 94.56 98 VAL A O 1
ATOM 704 N N . THR A 1 99 ? 3.194 -9.193 8.459 1.00 95.44 99 THR A N 1
ATOM 705 C CA . THR A 1 99 ? 4.167 -9.787 7.536 1.00 95.44 99 THR A CA 1
ATOM 706 C C . THR A 1 99 ? 3.976 -9.200 6.140 1.00 95.44 99 THR A C 1
ATOM 708 O O . THR A 1 99 ? 2.966 -9.447 5.480 1.00 95.44 99 THR A O 1
ATOM 711 N N . VAL A 1 100 ? 4.970 -8.460 5.659 1.00 93.75 100 VAL A N 1
ATOM 712 C CA . VAL A 1 100 ? 4.975 -7.817 4.341 1.00 93.75 100 VAL A CA 1
ATOM 713 C C . VAL A 1 100 ? 5.701 -8.703 3.336 1.00 93.75 100 VAL A C 1
ATOM 715 O O . VAL A 1 100 ? 6.836 -9.122 3.568 1.00 93.75 100 VAL A O 1
ATOM 718 N N . LYS A 1 101 ? 5.065 -8.979 2.195 1.00 92.81 101 LYS A N 1
ATOM 719 C CA . LYS A 1 101 ? 5.670 -9.733 1.089 1.00 92.81 101 LYS A CA 1
ATOM 720 C C . LYS A 1 101 ? 6.356 -8.772 0.123 1.00 92.81 101 LYS A C 1
ATOM 722 O O . LYS A 1 101 ? 5.694 -8.130 -0.683 1.00 92.81 101 LYS A O 1
ATOM 727 N N . VAL A 1 102 ? 7.681 -8.707 0.179 1.00 94.00 102 VAL A N 1
ATOM 728 C CA . VAL A 1 102 ? 8.499 -7.967 -0.786 1.00 94.00 102 VAL A CA 1
ATOM 729 C C . VAL A 1 102 ? 8.608 -8.796 -2.075 1.00 94.00 102 VAL A C 1
ATOM 731 O O . VAL A 1 102 ? 9.068 -9.943 -2.012 1.00 94.00 102 VAL A O 1
ATOM 734 N N . PRO A 1 103 ? 8.192 -8.267 -3.242 1.00 92.00 103 PRO A N 1
ATOM 735 C CA . PRO A 1 103 ? 8.228 -9.005 -4.500 1.00 92.00 103 PRO A CA 1
ATOM 736 C C . PRO A 1 103 ? 9.659 -9.179 -5.024 1.00 92.00 103 PRO A C 1
ATOM 738 O O . PRO A 1 103 ? 10.584 -8.469 -4.632 1.00 92.00 103 PRO A O 1
ATOM 741 N 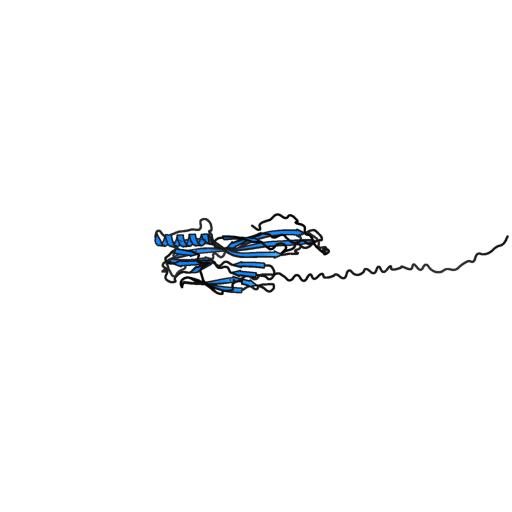N . ALA A 1 104 ? 9.839 -10.116 -5.958 1.00 94.56 104 ALA A N 1
ATOM 742 C CA . ALA A 1 104 ? 11.074 -10.189 -6.730 1.00 94.56 104 ALA A CA 1
ATOM 743 C C . ALA A 1 104 ? 11.136 -9.016 -7.719 1.00 94.56 104 ALA A C 1
ATOM 745 O O . ALA A 1 104 ? 10.154 -8.726 -8.409 1.00 94.56 104 ALA A O 1
ATOM 746 N N . LEU A 1 105 ? 12.295 -8.371 -7.814 1.00 94.00 105 LEU A N 1
ATOM 747 C CA . LEU A 1 105 ? 12.524 -7.219 -8.680 1.00 94.00 105 LEU A CA 1
ATOM 748 C C . LEU A 1 105 ? 13.725 -7.463 -9.592 1.00 94.00 105 LEU A C 1
ATOM 750 O O . LEU A 1 105 ? 14.776 -7.943 -9.159 1.00 94.00 105 LEU A O 1
ATOM 754 N N . GLN A 1 106 ? 13.553 -7.120 -10.864 1.00 91.75 106 GLN A N 1
ATOM 755 C CA . GLN A 1 106 ? 14.641 -7.075 -11.835 1.00 91.75 106 GLN A CA 1
ATOM 756 C C . GLN A 1 106 ? 15.455 -5.789 -11.657 1.00 91.75 106 GLN A C 1
ATOM 758 O O . GLN A 1 106 ? 15.006 -4.854 -10.996 1.00 91.75 106 GLN A O 1
ATOM 763 N N . ALA A 1 107 ? 16.648 -5.743 -12.248 1.00 87.44 107 ALA A N 1
ATOM 764 C CA . ALA A 1 107 ? 17.463 -4.532 -12.279 1.00 87.44 107 ALA A CA 1
ATOM 765 C C . ALA A 1 107 ? 16.649 -3.313 -12.755 1.00 87.44 107 ALA A C 1
ATOM 767 O O . ALA A 1 107 ? 15.813 -3.436 -13.648 1.00 87.44 107 ALA A O 1
ATOM 768 N N . GLY A 1 108 ? 16.881 -2.155 -12.137 1.00 83.94 108 GLY A N 1
ATOM 769 C CA . GLY A 1 108 ? 16.190 -0.902 -12.445 1.00 83.94 108 GLY A CA 1
ATOM 770 C C . GLY A 1 108 ? 14.723 -0.841 -12.007 1.00 83.94 108 GLY A C 1
ATOM 771 O O . GLY A 1 108 ? 14.052 0.140 -12.312 1.00 83.94 108 GLY A O 1
ATOM 772 N N . GLN A 1 109 ? 14.206 -1.861 -11.310 1.00 91.00 109 GLN A N 1
ATOM 773 C CA . GLN A 1 109 ? 12.856 -1.825 -10.747 1.00 91.00 109 GLN A CA 1
ATOM 774 C C . GLN A 1 109 ? 12.863 -1.313 -9.308 1.00 91.00 109 GLN A C 1
ATOM 776 O O . GLN A 1 109 ? 13.659 -1.759 -8.477 1.00 91.00 109 GLN A O 1
ATOM 781 N N . PHE A 1 110 ? 11.909 -0.435 -9.017 1.00 92.06 110 PHE A N 1
ATOM 782 C CA . PHE A 1 110 ? 11.710 0.175 -7.708 1.00 92.06 110 PHE A CA 1
ATOM 783 C C . PHE A 1 110 ? 10.311 -0.161 -7.212 1.00 92.06 110 PHE A C 1
ATOM 785 O O . PHE A 1 110 ? 9.367 -0.104 -7.998 1.00 92.06 110 PHE A O 1
ATOM 792 N N . ALA A 1 111 ? 10.175 -0.541 -5.943 1.00 93.56 111 ALA A N 1
ATOM 793 C CA . ALA A 1 111 ? 8.884 -0.826 -5.331 1.00 93.56 111 ALA A CA 1
ATOM 794 C C . ALA A 1 111 ? 8.729 -0.138 -3.972 1.00 93.56 111 ALA A C 1
ATOM 796 O O . ALA A 1 111 ? 9.570 -0.310 -3.093 1.00 93.56 111 ALA A O 1
ATOM 797 N N . THR A 1 112 ? 7.610 0.544 -3.773 1.00 93.62 112 THR A N 1
ATOM 798 C CA . THR A 1 112 ? 7.207 1.106 -2.479 1.00 93.62 112 THR A CA 1
ATOM 799 C C . THR A 1 112 ? 6.038 0.285 -1.948 1.00 93.62 112 THR A C 1
ATOM 801 O O . THR A 1 112 ? 5.052 0.113 -2.662 1.00 93.62 112 THR A O 1
ATOM 804 N N . LEU A 1 113 ? 6.152 -0.261 -0.733 1.00 94.06 113 LEU A N 1
ATOM 805 C CA . LEU A 1 113 ? 5.136 -1.091 -0.077 1.00 94.06 113 LEU A CA 1
ATOM 806 C C . LEU A 1 113 ? 4.587 -0.385 1.162 1.00 94.06 113 LEU A C 1
ATOM 808 O O . LEU A 1 113 ? 5.360 -0.062 2.061 1.00 94.06 113 LEU A O 1
ATOM 812 N N . THR A 1 114 ? 3.272 -0.197 1.260 1.00 93.06 114 THR A N 1
ATOM 813 C CA . THR A 1 114 ? 2.664 0.605 2.341 1.00 93.06 114 THR A CA 1
ATOM 814 C C . THR A 1 114 ? 1.621 -0.191 3.126 1.00 93.06 114 THR A C 1
ATOM 816 O O . THR A 1 114 ? 0.421 -0.034 2.898 1.00 93.06 114 THR A O 1
ATOM 819 N N . PRO A 1 115 ? 2.043 -1.109 4.014 1.00 93.25 115 PRO A N 1
ATOM 820 C CA . PRO A 1 115 ? 1.108 -1.863 4.842 1.00 93.25 115 PRO A CA 1
ATOM 821 C C . PRO A 1 115 ? 0.457 -0.961 5.902 1.00 93.25 115 PRO A C 1
ATOM 823 O O . PRO A 1 115 ? 1.128 -0.120 6.498 1.00 93.25 115 PRO A O 1
ATOM 826 N N . THR A 1 116 ? -0.820 -1.194 6.202 1.00 94.00 116 THR A N 1
ATOM 827 C CA . THR A 1 116 ? -1.512 -0.553 7.331 1.00 94.00 116 THR A CA 1
ATOM 828 C C . THR A 1 116 ? -1.414 -1.434 8.573 1.00 94.00 116 THR A C 1
ATOM 830 O O . THR A 1 116 ? -1.768 -2.614 8.537 1.00 94.00 116 THR A O 1
ATOM 833 N N . ILE A 1 117 ? -0.943 -0.867 9.682 1.00 95.69 117 ILE A N 1
ATOM 834 C CA . ILE A 1 117 ? -0.812 -1.528 10.982 1.00 95.69 117 ILE A CA 1
ATOM 835 C C . ILE A 1 117 ? -1.766 -0.851 11.963 1.00 95.69 117 ILE A C 1
ATOM 837 O O . ILE A 1 117 ? -1.677 0.353 12.194 1.00 95.69 117 ILE A O 1
ATOM 841 N N . ILE A 1 118 ? -2.672 -1.632 12.549 1.00 96.00 118 ILE A N 1
ATOM 842 C CA . ILE A 1 118 ? -3.644 -1.144 13.530 1.00 96.00 118 ILE A CA 1
ATOM 843 C C . ILE A 1 118 ? -3.185 -1.571 14.921 1.00 96.00 118 ILE A C 1
ATOM 845 O O . ILE A 1 118 ? -3.031 -2.761 15.195 1.00 96.00 118 ILE A O 1
ATOM 849 N N . LEU A 1 119 ? -2.965 -0.586 15.785 1.00 97.12 119 LEU A N 1
ATOM 850 C CA . LEU A 1 119 ? -2.622 -0.746 17.189 1.00 97.12 119 LEU A CA 1
ATOM 851 C C . LEU A 1 119 ? -3.888 -0.560 18.018 1.00 97.12 119 LEU A C 1
ATOM 853 O O . LEU A 1 119 ? -4.521 0.491 17.963 1.00 97.12 119 LEU A O 1
ATOM 857 N N . GLN A 1 120 ? -4.262 -1.585 18.773 1.00 94.62 120 GLN A N 1
ATOM 858 C CA . GLN A 1 120 ? -5.465 -1.577 19.594 1.00 94.62 120 GLN A CA 1
ATOM 859 C C . GLN A 1 120 ? -5.254 -2.467 20.820 1.00 94.62 120 GLN A C 1
ATOM 861 O O . GLN A 1 120 ? -4.568 -3.488 20.724 1.00 94.62 120 GLN A O 1
ATOM 866 N N . GLU A 1 121 ? -5.834 -2.087 21.959 1.00 91.25 121 GLU A N 1
ATOM 867 C CA . GLU A 1 121 ? -5.822 -2.911 23.172 1.00 91.25 121 GLU A CA 1
ATOM 868 C C . GLU A 1 121 ? -6.552 -4.245 22.961 1.00 91.25 121 GLU A C 1
ATOM 870 O O . GLU A 1 121 ? -7.567 -4.327 22.263 1.00 91.25 121 GLU A O 1
ATOM 875 N N . GLU A 1 122 ? -6.037 -5.309 23.581 1.00 85.50 122 GLU A N 1
ATOM 876 C CA . GLU A 1 122 ? -6.605 -6.655 23.449 1.00 85.50 122 GLU A CA 1
ATOM 877 C C . GLU A 1 122 ? -7.987 -6.780 24.103 1.00 85.50 122 GLU A C 1
ATOM 879 O O . GLU A 1 122 ? -8.754 -7.639 23.664 1.00 85.50 122 GLU A O 1
ATOM 884 N N . ASP A 1 123 ? -8.294 -5.927 25.092 1.00 85.56 123 ASP A N 1
ATOM 885 C CA . ASP A 1 123 ? -9.525 -5.818 25.893 1.00 85.56 123 ASP A CA 1
ATOM 886 C C . ASP A 1 123 ? -10.360 -4.541 25.601 1.00 85.56 123 ASP A C 1
ATOM 888 O O . ASP A 1 123 ? -11.288 -4.213 26.338 1.00 85.56 123 ASP A O 1
ATOM 892 N N . ALA A 1 124 ? -10.105 -3.866 24.469 1.00 86.38 124 ALA A N 1
ATOM 893 C CA . ALA A 1 124 ? -10.953 -2.778 23.964 1.00 86.38 124 ALA A CA 1
ATOM 894 C C . ALA A 1 124 ? -12.391 -3.223 23.615 1.00 86.38 124 ALA A C 1
ATOM 896 O O . ALA A 1 124 ? -12.588 -4.204 22.907 1.00 86.38 124 ALA A O 1
ATOM 897 N N . GLU A 1 125 ? -13.414 -2.440 23.973 1.00 84.81 125 GLU A N 1
ATOM 898 C CA . GLU A 1 125 ? -14.837 -2.801 23.776 1.00 84.81 125 GLU A CA 1
ATOM 899 C C . GLU A 1 125 ? -15.207 -3.224 22.337 1.00 84.81 125 GLU A C 1
ATOM 901 O O . GLU A 1 125 ? -16.049 -4.108 22.116 1.00 84.81 125 GLU A O 1
ATOM 906 N N . THR A 1 126 ? -14.555 -2.609 21.348 1.00 88.25 126 THR A N 1
ATOM 907 C CA . THR A 1 126 ? -14.672 -2.959 19.931 1.00 88.25 126 THR A CA 1
ATOM 908 C C . THR A 1 126 ? -13.331 -3.411 19.378 1.00 88.25 126 THR A C 1
ATOM 910 O O . THR A 1 126 ? -12.283 -2.968 19.833 1.00 88.25 126 THR A O 1
ATOM 913 N N . LYS A 1 127 ? -13.355 -4.269 18.358 1.00 89.69 127 LYS A N 1
ATOM 914 C CA . LYS A 1 127 ? -12.169 -4.765 17.661 1.00 89.69 127 LYS A CA 1
ATOM 915 C C . LYS A 1 127 ? -12.275 -4.503 16.167 1.00 89.69 127 LYS A C 1
ATOM 917 O O . LYS A 1 127 ? -13.332 -4.730 15.574 1.00 89.69 127 LYS A O 1
ATOM 922 N N . ILE A 1 128 ? -11.165 -4.099 15.555 1.00 91.06 128 ILE A N 1
ATOM 923 C CA . ILE A 1 128 ? -11.056 -4.029 14.097 1.00 91.06 128 ILE A CA 1
ATOM 924 C C . ILE A 1 128 ? -10.635 -5.385 13.532 1.00 91.06 128 ILE A C 1
ATOM 926 O O . ILE A 1 128 ? -9.649 -5.990 13.956 1.00 91.06 128 ILE A O 1
ATOM 930 N N . VAL A 1 129 ? -11.381 -5.861 12.540 1.00 88.31 129 VAL A N 1
ATOM 931 C CA . VAL A 1 129 ? -11.089 -7.085 11.796 1.00 88.31 129 VAL A CA 1
ATOM 932 C C . VAL A 1 129 ? -10.938 -6.733 10.323 1.00 88.31 129 VAL A C 1
ATOM 934 O O . VAL A 1 129 ? -11.913 -6.397 9.654 1.00 88.31 129 VAL A O 1
ATOM 937 N N . ALA A 1 130 ? -9.711 -6.827 9.816 1.00 87.94 130 ALA A N 1
ATOM 938 C CA . ALA A 1 130 ? -9.419 -6.681 8.397 1.00 87.94 130 ALA A CA 1
ATOM 939 C C . ALA A 1 130 ? -9.659 -8.014 7.673 1.00 87.94 130 ALA A C 1
ATOM 941 O O . ALA A 1 130 ? -9.052 -9.034 8.008 1.00 87.94 130 ALA A O 1
ATOM 942 N N . VAL A 1 131 ? -10.539 -8.006 6.675 1.00 85.50 131 VAL A N 1
ATOM 943 C CA . VAL A 1 131 ? -10.831 -9.151 5.812 1.00 85.50 131 VAL A CA 1
ATOM 944 C C . VAL A 1 131 ? -10.411 -8.784 4.388 1.00 85.50 131 VAL A C 1
ATOM 946 O O . VAL A 1 131 ? -11.136 -8.056 3.703 1.00 85.50 131 VAL A O 1
ATOM 949 N N . PRO A 1 132 ? -9.242 -9.250 3.913 1.00 78.38 132 PRO A N 1
ATOM 950 C CA . PRO A 1 132 ? -8.839 -9.006 2.538 1.00 78.38 132 PRO A CA 1
ATOM 951 C C . PRO A 1 132 ? -9.816 -9.727 1.606 1.00 78.38 132 PRO A C 1
ATOM 953 O O . PRO A 1 132 ? -9.956 -10.952 1.641 1.00 78.38 132 PRO A O 1
ATOM 956 N N . THR A 1 133 ? -10.505 -8.960 0.766 1.00 69.19 133 THR A N 1
ATOM 957 C CA . THR A 1 133 ? -11.303 -9.515 -0.322 1.00 69.19 133 THR A CA 1
ATOM 958 C C . THR A 1 133 ? -10.293 -9.841 -1.413 1.00 69.19 133 THR A C 1
ATOM 960 O O . THR A 1 133 ? -9.579 -8.961 -1.864 1.00 69.19 133 THR A O 1
ATOM 963 N N . THR A 1 134 ? -10.149 -11.108 -1.788 1.00 57.81 134 THR A N 1
ATOM 964 C CA . THR A 1 134 ? -9.012 -11.670 -2.549 1.00 57.81 134 THR A CA 1
ATOM 965 C C . THR A 1 134 ? -8.769 -11.110 -3.968 1.00 57.81 134 THR A C 1
ATOM 967 O O . THR A 1 134 ? -8.089 -11.765 -4.755 1.00 57.81 134 THR A O 1
ATOM 970 N N . SER A 1 135 ? -9.323 -9.952 -4.338 1.00 60.97 135 SER A N 1
ATOM 971 C CA . SER A 1 135 ? -9.002 -9.272 -5.593 1.00 60.97 135 SER A CA 1
ATOM 972 C C . SER A 1 135 ? -7.704 -8.497 -5.425 1.00 60.97 135 SER A C 1
ATOM 974 O O . SER A 1 135 ? -7.615 -7.568 -4.622 1.00 60.97 135 SER A O 1
ATOM 976 N N . THR A 1 136 ? -6.692 -8.914 -6.177 1.00 72.25 136 THR A N 1
ATOM 977 C CA . THR A 1 136 ? -5.512 -8.103 -6.439 1.00 72.25 136 THR A CA 1
ATO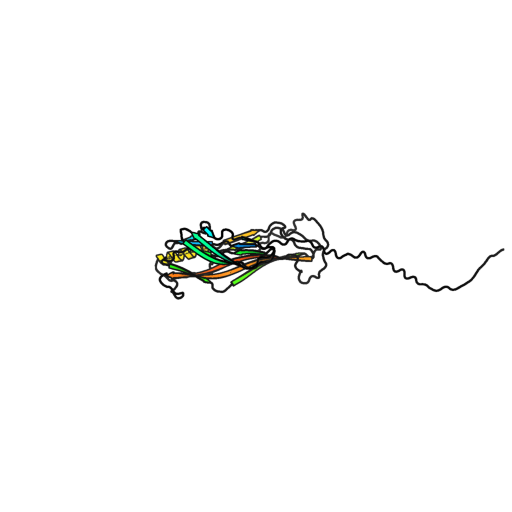M 978 C C . THR A 1 136 ? -5.653 -7.562 -7.849 1.00 72.25 136 THR A C 1
ATOM 980 O O . THR A 1 136 ? -5.536 -8.325 -8.807 1.00 72.25 136 THR A O 1
ATOM 983 N N . ASP A 1 137 ? -5.927 -6.268 -7.967 1.00 73.69 137 ASP A N 1
ATOM 984 C CA . ASP A 1 137 ? -5.993 -5.602 -9.262 1.00 73.69 137 ASP A CA 1
ATOM 985 C C . ASP A 1 137 ? -4.634 -4.965 -9.554 1.00 73.69 137 ASP A C 1
ATOM 987 O O . ASP A 1 137 ? -4.110 -4.191 -8.747 1.00 73.69 137 ASP A O 1
ATOM 991 N N . GLU A 1 138 ? -4.066 -5.280 -10.717 1.00 82.69 138 GLU A N 1
ATOM 992 C CA . GLU A 1 138 ? -2.881 -4.599 -11.232 1.00 82.69 138 GLU A CA 1
ATOM 993 C C . GLU A 1 138 ? -3.310 -3.515 -12.221 1.00 82.69 138 GLU A C 1
ATOM 995 O O . GLU A 1 138 ? -3.958 -3.790 -13.234 1.00 82.69 138 GLU A O 1
ATOM 1000 N N . LYS A 1 139 ? -2.964 -2.259 -11.925 1.00 81.88 139 LYS A N 1
ATOM 1001 C CA . LYS A 1 139 ? -3.143 -1.138 -12.859 1.00 81.88 139 LYS A CA 1
ATOM 1002 C C . LYS A 1 139 ? -1.780 -0.672 -13.331 1.00 81.88 139 LYS A C 1
ATOM 1004 O O . LYS A 1 139 ? -1.004 -0.168 -12.524 1.00 81.88 139 LYS A O 1
ATOM 1009 N N . THR A 1 140 ? -1.526 -0.800 -14.627 1.00 88.50 140 THR A N 1
ATOM 1010 C CA . THR A 1 140 ? -0.273 -0.369 -15.250 1.00 88.50 140 THR A CA 1
ATOM 1011 C C . THR A 1 140 ? -0.505 0.847 -16.130 1.00 88.50 140 THR A C 1
ATOM 1013 O O . THR A 1 140 ? -1.465 0.895 -16.902 1.00 88.50 140 THR A O 1
ATOM 1016 N N . LYS A 1 141 ? 0.383 1.832 -16.011 1.00 89.62 141 LYS A N 1
ATOM 1017 C CA . LYS A 1 141 ? 0.434 3.010 -16.877 1.00 89.62 141 LYS A CA 1
ATOM 1018 C C . LYS A 1 141 ? 1.805 3.096 -17.505 1.00 89.62 141 LYS A C 1
ATOM 1020 O O . LYS A 1 141 ? 2.798 2.876 -16.817 1.00 89.62 141 LYS A O 1
ATOM 1025 N N . GLU A 1 142 ? 1.844 3.384 -18.799 1.00 92.94 142 GLU A N 1
ATOM 1026 C CA . GLU A 1 142 ? 3.058 3.280 -19.602 1.00 92.94 142 GLU A CA 1
ATOM 1027 C C . GLU A 1 142 ? 3.333 4.558 -20.384 1.00 92.94 142 GLU A C 1
ATOM 1029 O O . GLU A 1 142 ? 2.422 5.238 -20.861 1.00 92.94 142 GLU A O 1
ATOM 1034 N N . LYS A 1 143 ? 4.619 4.839 -20.564 1.00 92.81 143 LYS A N 1
ATOM 1035 C CA . LYS A 1 143 ? 5.136 5.869 -21.455 1.00 92.81 143 LYS A CA 1
ATOM 1036 C C . LYS A 1 143 ? 6.243 5.254 -22.287 1.00 92.81 143 LYS A C 1
ATOM 1038 O O . LYS A 1 143 ? 7.137 4.592 -21.763 1.00 92.81 143 LYS A O 1
ATOM 1043 N N . VAL A 1 144 ? 6.143 5.465 -23.591 1.00 93.50 144 VAL A N 1
ATOM 1044 C CA . VAL A 1 144 ? 7.005 4.846 -24.592 1.00 93.50 144 VAL A CA 1
ATOM 1045 C C . VAL A 1 144 ? 7.758 5.938 -25.332 1.00 93.50 144 VAL A C 1
ATOM 1047 O O . VAL A 1 144 ? 7.164 6.928 -25.763 1.00 93.50 144 VAL A O 1
ATOM 1050 N N . TRP A 1 145 ? 9.056 5.727 -25.513 1.00 93.75 145 TRP A N 1
ATOM 1051 C CA . TRP A 1 145 ? 9.906 6.528 -26.378 1.00 93.75 145 TRP A CA 1
ATOM 1052 C C . TRP A 1 145 ? 10.497 5.625 -27.456 1.00 93.75 145 TRP A C 1
ATOM 1054 O O . TRP A 1 145 ? 11.311 4.754 -27.155 1.00 93.75 145 TRP A O 1
ATOM 1064 N N . ASP A 1 146 ? 10.086 5.839 -28.703 1.00 93.44 146 ASP A N 1
ATOM 1065 C CA . ASP A 1 146 ? 10.669 5.174 -29.868 1.00 93.44 146 ASP A CA 1
ATOM 1066 C C . ASP A 1 146 ? 11.746 6.056 -30.487 1.00 93.44 146 ASP A C 1
ATOM 1068 O O . ASP A 1 146 ? 11.515 7.239 -30.746 1.00 93.44 146 ASP A O 1
ATOM 1072 N N . ASN A 1 147 ? 12.897 5.463 -30.790 1.00 90.81 147 ASN A N 1
ATOM 1073 C CA . ASN A 1 147 ? 13.975 6.126 -31.497 1.00 90.81 147 ASN A CA 1
ATOM 1074 C C . ASN A 1 147 ? 14.325 5.371 -32.781 1.00 90.81 147 ASN A C 1
ATOM 1076 O O . ASN A 1 147 ? 15.017 4.356 -32.754 1.00 90.81 147 ASN A O 1
ATOM 1080 N N . TYR A 1 148 ? 13.875 5.901 -33.915 1.00 89.00 148 TYR A N 1
ATOM 1081 C CA . TYR A 1 148 ? 14.177 5.364 -35.245 1.00 89.00 148 TYR A CA 1
ATOM 1082 C C . TYR A 1 148 ? 15.531 5.844 -35.797 1.00 89.00 148 TYR A C 1
ATOM 1084 O O . TYR A 1 148 ? 15.928 5.438 -36.887 1.00 89.00 148 TYR A O 1
ATOM 1092 N N . GLU A 1 149 ? 16.232 6.719 -35.072 1.00 87.38 149 GLU A N 1
ATOM 1093 C CA . GLU A 1 149 ? 17.500 7.300 -35.505 1.00 87.38 149 GLU A CA 1
ATOM 1094 C C . GLU A 1 149 ? 18.693 6.389 -35.182 1.00 87.38 149 GLU A C 1
ATOM 1096 O O . GLU A 1 149 ? 18.630 5.473 -34.358 1.00 87.38 149 GLU A O 1
ATOM 1101 N N . LEU A 1 150 ? 19.832 6.675 -35.821 1.00 83.50 150 LEU A N 1
ATOM 1102 C CA . LEU A 1 150 ? 21.096 5.956 -35.613 1.00 83.50 150 LEU A CA 1
ATOM 1103 C C . LEU A 1 150 ? 21.862 6.391 -34.352 1.00 83.50 150 LEU A C 1
ATOM 1105 O O . LEU A 1 150 ? 22.885 5.782 -34.041 1.00 83.50 150 LEU A O 1
ATOM 1109 N N . TYR A 1 151 ? 21.375 7.403 -33.628 1.00 81.62 151 TYR A N 1
ATOM 1110 C CA . TYR A 1 151 ? 22.012 7.968 -32.435 1.00 81.62 151 TYR A CA 1
ATOM 1111 C C . TYR A 1 151 ? 21.108 7.827 -31.214 1.00 81.62 151 TYR A C 1
ATOM 1113 O O . TYR A 1 151 ? 19.892 7.931 -31.339 1.00 81.62 151 TYR A O 1
ATOM 1121 N N . TRP A 1 152 ? 21.695 7.615 -30.036 1.00 85.62 152 TRP A N 1
ATOM 1122 C CA . TRP A 1 152 ? 20.963 7.579 -28.768 1.00 85.62 152 TRP A CA 1
ATOM 1123 C C . TRP A 1 152 ? 20.816 8.979 -28.162 1.00 85.62 152 TRP A C 1
ATOM 1125 O O . TRP A 1 152 ? 21.606 9.876 -28.463 1.00 85.62 152 TRP A O 1
ATOM 1135 N N . TYR A 1 153 ? 19.835 9.151 -27.279 1.00 87.12 153 TYR A N 1
ATOM 1136 C CA . TYR A 1 153 ? 19.680 10.361 -26.473 1.00 87.12 153 TYR A CA 1
ATOM 1137 C C . TYR A 1 153 ? 19.241 10.024 -25.046 1.00 87.12 153 TYR A C 1
ATOM 1139 O O . TYR A 1 153 ? 18.611 8.994 -24.807 1.00 87.12 153 TYR A O 1
ATOM 1147 N N . SER A 1 154 ? 19.573 10.899 -24.101 1.00 90.44 154 SER A N 1
ATOM 1148 C CA . SER A 1 154 ? 19.099 10.823 -22.718 1.00 90.44 154 SER A CA 1
ATOM 1149 C C . SER A 1 154 ? 17.666 11.340 -22.609 1.00 90.44 154 SER A C 1
ATOM 1151 O O . SER A 1 154 ? 17.325 12.365 -23.199 1.00 90.44 154 SER A O 1
ATOM 1153 N N . ILE A 1 155 ? 16.828 10.648 -21.842 1.00 89.75 155 ILE A N 1
ATOM 1154 C CA . ILE A 1 155 ? 15.467 11.092 -21.542 1.00 89.75 155 ILE A CA 1
ATOM 1155 C C . ILE A 1 155 ? 15.561 12.207 -20.487 1.00 89.75 155 ILE A C 1
ATOM 1157 O O . ILE A 1 155 ? 16.213 11.999 -19.457 1.00 89.75 155 ILE A O 1
ATOM 1161 N N . PRO A 1 156 ? 14.918 13.372 -20.704 1.00 89.19 156 PRO A N 1
ATOM 1162 C CA . PRO A 1 156 ? 14.725 14.346 -19.637 1.00 89.19 156 PRO A CA 1
ATOM 1163 C C . PRO A 1 156 ? 14.005 13.715 -18.441 1.00 89.19 156 PRO A C 1
ATOM 1165 O O . PRO A 1 156 ? 13.330 12.693 -18.590 1.00 89.19 156 PRO A O 1
ATOM 1168 N N . SER A 1 157 ? 14.091 14.325 -17.260 1.00 90.25 157 SER A N 1
ATOM 1169 C CA . SER A 1 157 ? 13.308 13.836 -16.118 1.00 90.25 157 SER A CA 1
ATOM 1170 C C . SER A 1 157 ? 11.819 13.674 -16.468 1.00 90.25 157 SER A C 1
ATOM 1172 O O . SER A 1 157 ? 11.217 14.496 -17.167 1.00 90.25 157 SER A O 1
ATOM 1174 N N . PHE A 1 158 ? 11.210 12.589 -15.989 1.00 90.12 158 PHE A N 1
ATOM 1175 C CA . PHE A 1 158 ? 9.771 12.365 -16.094 1.00 90.12 158 PHE A CA 1
ATOM 1176 C C . PHE A 1 158 ? 9.181 12.071 -14.720 1.00 90.12 158 PHE A C 1
ATOM 1178 O O . PHE A 1 158 ? 9.880 11.614 -13.814 1.00 90.12 158 PHE A O 1
ATOM 1185 N N . THR A 1 159 ? 7.890 12.353 -14.575 1.00 92.31 159 THR A N 1
ATOM 1186 C CA . THR A 1 159 ? 7.175 12.172 -13.316 1.00 92.31 159 THR A CA 1
ATOM 1187 C C . THR A 1 159 ? 6.301 10.929 -13.333 1.00 92.31 159 THR A C 1
ATOM 1189 O O . THR A 1 159 ? 5.843 10.493 -14.393 1.00 92.31 159 THR A O 1
ATOM 1192 N N . TYR A 1 160 ? 6.070 10.367 -12.152 1.00 90.88 160 TYR A N 1
ATOM 1193 C CA . TYR A 1 160 ? 5.112 9.292 -11.912 1.00 90.88 160 TYR A CA 1
ATOM 1194 C C . TYR A 1 160 ? 4.449 9.491 -10.550 1.00 90.88 160 TYR A C 1
ATOM 1196 O O . TYR A 1 160 ? 5.043 10.078 -9.646 1.00 90.88 160 TYR A O 1
ATOM 1204 N N . VAL A 1 161 ? 3.217 9.009 -10.405 1.00 91.62 161 VAL A N 1
ATOM 1205 C CA . VAL A 1 161 ? 2.474 9.129 -9.147 1.00 91.62 161 VAL A CA 1
ATOM 1206 C C . VAL A 1 161 ? 2.712 7.895 -8.278 1.00 91.62 161 VAL A C 1
ATOM 1208 O O . VAL A 1 161 ? 2.390 6.777 -8.673 1.00 91.62 161 VAL A O 1
ATOM 1211 N N . GLU A 1 162 ? 3.228 8.065 -7.069 1.00 90.38 162 GLU A N 1
ATOM 1212 C CA . GLU A 1 162 ? 3.165 7.044 -6.026 1.00 90.38 162 GLU A CA 1
ATOM 1213 C C . GLU A 1 162 ? 1.859 7.185 -5.248 1.00 90.38 162 GLU A C 1
ATOM 1215 O O . GLU A 1 162 ? 1.498 8.271 -4.796 1.00 90.38 162 GLU A O 1
ATOM 1220 N N . LYS A 1 163 ? 1.133 6.077 -5.096 1.00 91.19 163 LYS A N 1
ATOM 1221 C CA . LYS A 1 163 ? -0.125 6.033 -4.342 1.00 91.19 163 LYS A CA 1
ATOM 1222 C C . LYS A 1 163 ? 0.073 5.171 -3.110 1.00 91.19 163 LYS A C 1
ATOM 1224 O O . LYS A 1 163 ? 0.659 4.093 -3.215 1.00 91.19 163 LYS A O 1
ATOM 1229 N N . SER A 1 164 ? -0.419 5.641 -1.970 1.00 90.31 164 SER A N 1
ATOM 1230 C CA . SER A 1 164 ? -0.335 4.922 -0.699 1.00 90.31 164 SER A CA 1
ATOM 1231 C C . SER A 1 164 ? -1.601 5.094 0.135 1.00 90.31 164 SER A C 1
ATOM 1233 O O . SER A 1 164 ? -2.401 5.999 -0.108 1.00 90.31 164 SER A O 1
ATOM 1235 N N . GLY A 1 165 ? -1.779 4.209 1.115 1.00 91.19 165 GLY A N 1
ATOM 1236 C CA . GLY A 1 165 ? -2.923 4.226 2.022 1.00 91.19 165 GLY A CA 1
ATOM 1237 C C . GLY A 1 165 ? -4.204 3.638 1.435 1.00 91.19 165 GLY A C 1
ATOM 1238 O O . GLY A 1 165 ? -4.197 2.950 0.408 1.00 91.19 165 GLY A O 1
ATOM 1239 N N . ALA A 1 166 ? -5.302 3.888 2.144 1.00 92.44 166 ALA A N 1
ATOM 1240 C CA . ALA A 1 166 ? -6.583 3.225 1.944 1.00 92.44 166 ALA A CA 1
ATOM 1241 C C . ALA A 1 166 ? -7.589 4.135 1.227 1.00 92.44 166 ALA A C 1
ATOM 1243 O O . ALA A 1 166 ? -8.164 5.048 1.822 1.00 92.44 166 ALA A O 1
ATOM 1244 N N . LYS A 1 167 ? -7.857 3.871 -0.058 1.00 94.44 167 LYS A N 1
ATOM 1245 C CA . LYS A 1 167 ? -8.865 4.628 -0.811 1.00 94.44 167 LYS A CA 1
ATOM 1246 C C . LYS A 1 167 ? -10.250 4.035 -0.595 1.00 94.44 167 LYS A C 1
ATOM 1248 O O . LYS A 1 167 ? -10.504 2.902 -0.988 1.00 94.44 167 LYS A O 1
ATOM 1253 N N . VAL A 1 168 ? -11.177 4.799 -0.026 1.00 94.75 168 VAL A N 1
ATOM 1254 C CA . VAL A 1 168 ? -12.543 4.313 0.228 1.00 94.75 168 VAL A CA 1
ATOM 1255 C C . VAL A 1 168 ? -13.255 3.928 -1.070 1.00 94.75 168 VAL A C 1
ATOM 1257 O O . VAL A 1 168 ? -13.348 4.723 -2.005 1.00 94.75 168 VAL A O 1
ATOM 1260 N N . VAL A 1 169 ? -13.819 2.718 -1.097 1.00 94.12 169 VAL A N 1
ATOM 1261 C CA . VAL A 1 169 ? -14.734 2.285 -2.155 1.00 94.12 169 VAL A CA 1
ATOM 1262 C C . VAL A 1 169 ? -16.064 3.004 -1.955 1.00 94.12 169 VAL A C 1
ATOM 1264 O O . VAL A 1 169 ? -16.685 2.907 -0.890 1.00 94.12 169 VAL A O 1
ATOM 1267 N N . GLU A 1 170 ? -16.504 3.732 -2.977 1.00 93.19 170 GLU A N 1
ATOM 1268 C CA . GLU A 1 170 ? -17.704 4.566 -2.919 1.00 93.19 170 GLU A CA 1
ATOM 1269 C C . GLU A 1 170 ? -18.943 3.763 -2.486 1.00 93.19 170 GLU A C 1
ATOM 1271 O O . GLU A 1 170 ? -19.194 2.652 -2.956 1.00 93.19 170 GLU A O 1
ATOM 1276 N N . GLY A 1 171 ? -19.710 4.315 -1.541 1.00 93.25 171 GLY A N 1
ATOM 1277 C CA . GLY A 1 171 ? -20.925 3.684 -1.013 1.00 93.25 171 GLY A CA 1
ATOM 1278 C C . GLY A 1 171 ? -20.699 2.438 -0.144 1.00 93.25 171 GLY A C 1
ATOM 1279 O O . GLY A 1 171 ? -21.673 1.793 0.241 1.00 93.25 171 GLY A O 1
ATOM 1280 N N . SER A 1 172 ? -19.452 2.080 0.185 1.00 94.44 172 SER A N 1
ATOM 1281 C CA . SER A 1 172 ? -19.157 0.874 0.975 1.00 94.44 172 SER A CA 1
ATOM 1282 C C . SER A 1 172 ? -19.334 1.035 2.487 1.00 94.44 172 SER A C 1
ATOM 1284 O O . SER A 1 172 ? -19.509 0.030 3.177 1.00 94.44 172 SER A O 1
ATOM 1286 N N . LYS A 1 173 ? -19.290 2.273 3.002 1.00 96.06 173 LYS A N 1
ATOM 1287 C CA . LYS A 1 173 ? -19.433 2.575 4.432 1.00 96.06 173 LYS A CA 1
ATOM 1288 C C . LYS A 1 173 ? -20.812 2.142 4.932 1.00 96.06 173 LYS A C 1
ATOM 1290 O O . LYS A 1 173 ? -21.835 2.577 4.406 1.00 96.06 173 LYS A O 1
ATOM 1295 N N . LYS A 1 174 ? -20.836 1.325 5.983 1.00 95.81 174 LYS A N 1
ATOM 1296 C CA . LYS A 1 174 ? -22.047 0.899 6.691 1.00 95.81 174 LYS A CA 1
ATOM 1297 C C . LYS A 1 174 ? -21.846 1.063 8.187 1.00 95.81 174 LYS A C 1
ATOM 1299 O O . LYS A 1 174 ? -20.791 0.710 8.707 1.00 95.81 174 LYS A O 1
ATOM 1304 N N . ILE A 1 175 ? -22.875 1.561 8.860 1.00 95.81 175 ILE A N 1
ATOM 1305 C CA . ILE A 1 175 ? -22.962 1.651 10.316 1.00 95.81 175 ILE A CA 1
ATOM 1306 C C . ILE A 1 175 ? -24.294 1.007 10.694 1.00 95.81 175 ILE A C 1
ATOM 1308 O O . ILE A 1 175 ? -25.343 1.440 10.223 1.00 95.81 175 ILE A O 1
ATOM 1312 N N . ASN A 1 176 ? -24.230 -0.050 11.495 1.00 94.12 176 ASN A N 1
ATOM 1313 C CA . ASN A 1 176 ? -25.340 -0.932 11.855 1.00 94.12 176 ASN A CA 1
ATOM 1314 C C . ASN A 1 176 ? -25.665 -0.861 13.360 1.00 94.12 176 ASN A C 1
ATOM 1316 O O . ASN A 1 176 ? -26.271 -1.782 13.903 1.00 94.12 176 ASN A O 1
ATOM 1320 N N . THR A 1 177 ? -25.237 0.203 14.041 1.00 92.12 177 THR A N 1
ATOM 1321 C CA . THR A 1 177 ? -25.500 0.444 15.465 1.00 92.12 177 THR A CA 1
ATOM 1322 C C . THR A 1 177 ? -26.124 1.821 15.677 1.00 92.12 177 THR A C 1
ATOM 1324 O O . THR A 1 177 ? -25.767 2.786 14.998 1.00 92.12 177 THR A O 1
ATOM 1327 N N . ASP A 1 178 ? -27.050 1.895 16.633 1.00 93.38 178 ASP A N 1
ATOM 1328 C CA . ASP A 1 178 ? -27.661 3.140 17.112 1.00 93.38 178 ASP A CA 1
ATOM 1329 C C . ASP A 1 178 ? -26.976 3.667 18.388 1.00 93.38 178 ASP A C 1
ATOM 1331 O O . ASP A 1 178 ? -27.288 4.768 18.849 1.00 93.38 178 ASP A O 1
ATOM 1335 N N . ASP A 1 179 ? -26.050 2.896 18.974 1.00 94.00 179 ASP A N 1
ATOM 1336 C CA . ASP A 1 179 ? -25.278 3.343 20.130 1.00 94.00 179 ASP A CA 1
ATOM 1337 C C . ASP A 1 179 ? -24.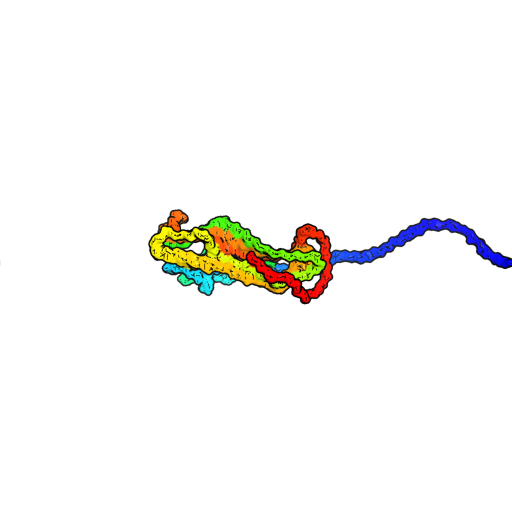316 4.464 19.714 1.00 94.00 179 ASP A C 1
ATOM 1339 O O . ASP A 1 179 ? -23.516 4.324 18.786 1.00 94.00 179 ASP A O 1
ATOM 1343 N N . LEU A 1 180 ? -24.414 5.607 20.396 1.00 94.00 180 LEU A N 1
ATOM 1344 C CA . LEU A 1 180 ? -23.664 6.809 20.036 1.00 94.00 180 LEU A CA 1
ATOM 1345 C C . LEU A 1 180 ? -22.153 6.654 20.244 1.00 94.00 180 LEU A C 1
ATOM 1347 O O . LEU A 1 180 ? -21.388 7.275 19.509 1.00 94.00 180 LEU A O 1
ATOM 1351 N N . ILE A 1 181 ? -21.727 5.856 21.224 1.00 91.75 181 ILE A N 1
ATOM 1352 C CA . ILE A 1 181 ? -20.313 5.632 21.538 1.00 91.75 181 ILE A CA 1
ATOM 1353 C C . ILE A 1 181 ? -19.717 4.694 20.490 1.00 91.75 181 ILE A C 1
ATOM 1355 O O . ILE A 1 181 ? -18.698 5.018 19.881 1.00 91.75 181 ILE A O 1
ATOM 1359 N N . GLU A 1 182 ? -20.399 3.583 20.200 1.00 92.81 182 GLU A N 1
ATOM 1360 C CA . GLU A 1 182 ? -19.975 2.644 19.156 1.00 92.81 182 GLU A CA 1
ATOM 1361 C C . GLU A 1 182 ? -19.911 3.331 17.789 1.00 92.81 182 GLU A C 1
ATOM 1363 O O . GLU A 1 182 ? -18.929 3.199 17.058 1.00 92.81 182 GLU A O 1
ATOM 1368 N N . ARG A 1 183 ? -20.937 4.122 17.458 1.00 94.94 183 ARG A N 1
ATOM 1369 C CA . ARG A 1 183 ? -20.979 4.892 16.217 1.00 94.94 183 ARG A CA 1
ATOM 1370 C C . ARG A 1 183 ? -19.827 5.890 16.121 1.00 94.94 183 ARG A C 1
ATOM 1372 O O . ARG A 1 183 ? -19.205 5.969 15.064 1.00 94.94 183 ARG A O 1
ATOM 1379 N N . ALA A 1 184 ? -19.532 6.626 17.192 1.00 94.38 184 ALA A N 1
ATOM 1380 C CA . ALA A 1 184 ? -18.422 7.576 17.207 1.00 94.38 184 ALA A CA 1
ATOM 1381 C C . ALA A 1 184 ? -17.072 6.876 16.984 1.00 94.38 184 ALA A C 1
ATOM 1383 O O . ALA A 1 184 ? -16.253 7.375 16.212 1.00 94.38 184 ALA A O 1
ATOM 1384 N N . ALA A 1 185 ? -16.866 5.700 17.584 1.00 94.25 185 ALA A N 1
ATOM 1385 C CA . ALA A 1 185 ? -15.648 4.921 17.385 1.00 94.25 185 ALA A CA 1
ATOM 1386 C C . ALA A 1 185 ? -15.499 4.415 15.942 1.00 94.25 185 ALA A C 1
ATOM 1388 O O . ALA A 1 185 ? -14.427 4.523 15.343 1.00 94.25 185 ALA A O 1
ATOM 1389 N N . ILE A 1 186 ? -16.593 3.932 15.345 1.00 96.12 186 ILE A N 1
ATOM 1390 C CA . ILE A 1 186 ? -16.626 3.499 13.941 1.00 96.12 186 ILE A CA 1
ATOM 1391 C C . ILE A 1 186 ? -16.329 4.669 12.999 1.00 96.12 186 ILE A C 1
ATOM 1393 O O . ILE A 1 186 ? -15.500 4.546 12.099 1.00 96.12 186 ILE A O 1
ATOM 1397 N N . GLU A 1 187 ? -16.990 5.812 13.200 1.00 96.62 187 GLU A N 1
ATOM 1398 C CA . GLU A 1 187 ? -16.773 7.011 12.387 1.00 96.62 187 GLU A CA 1
ATOM 1399 C C . GLU A 1 187 ? -15.340 7.534 12.543 1.00 96.62 187 GLU A C 1
ATOM 1401 O O . GLU A 1 187 ? -14.722 7.914 11.548 1.00 96.62 187 GLU A O 1
ATOM 1406 N N . SER A 1 188 ? -14.780 7.496 13.757 1.00 96.81 188 SER A N 1
ATOM 1407 C CA . SER A 1 188 ? -13.380 7.848 14.002 1.00 96.81 188 SER A CA 1
ATOM 1408 C C . SER A 1 188 ? -12.434 6.951 13.204 1.00 96.81 188 SER A C 1
ATOM 1410 O O . SER A 1 188 ? -11.588 7.468 12.476 1.00 96.81 188 SER A O 1
ATOM 1412 N N . PHE A 1 189 ? -12.621 5.630 13.259 1.00 97.12 189 PHE A N 1
ATOM 1413 C CA . PHE A 1 189 ? -11.812 4.689 12.489 1.00 97.12 189 PHE A CA 1
ATOM 1414 C C . PHE A 1 189 ? -11.939 4.916 10.976 1.00 97.12 189 PHE A C 1
ATOM 1416 O O . PHE A 1 189 ? -10.929 5.032 10.285 1.00 97.12 189 PHE A O 1
ATOM 1423 N N . PHE A 1 190 ? -13.163 5.043 10.452 1.00 97.19 190 PHE A N 1
ATOM 1424 C CA . PHE A 1 190 ? -13.394 5.230 9.014 1.00 97.19 190 PHE A CA 1
ATOM 1425 C C . PHE A 1 190 ? -12.806 6.532 8.481 1.00 97.19 190 PHE A C 1
ATOM 1427 O O . PHE A 1 190 ? -12.228 6.530 7.396 1.00 97.19 190 PHE A O 1
ATOM 1434 N N . ASN A 1 191 ? -12.955 7.631 9.219 1.00 96.69 191 ASN A N 1
ATOM 1435 C CA . ASN A 1 191 ? -12.426 8.925 8.802 1.00 96.69 191 ASN A CA 1
ATOM 1436 C C . ASN A 1 191 ? -10.897 8.923 8.831 1.00 96.69 191 ASN A C 1
ATOM 1438 O O . ASN A 1 191 ? -10.270 9.396 7.887 1.00 96.69 191 ASN A O 1
ATOM 1442 N N . THR A 1 192 ? -10.289 8.364 9.880 1.00 97.25 192 THR A N 1
ATOM 1443 C CA . THR A 1 192 ? -8.829 8.272 9.956 1.00 97.25 192 THR A CA 1
ATOM 1444 C C . THR A 1 192 ? -8.283 7.368 8.856 1.00 97.25 192 THR A C 1
ATOM 1446 O O . THR A 1 192 ? -7.336 7.767 8.189 1.00 97.25 192 THR A O 1
ATOM 1449 N N . LEU A 1 193 ? -8.916 6.218 8.589 1.00 95.44 193 LEU A N 1
ATOM 1450 C CA . LEU A 1 193 ? -8.528 5.318 7.500 1.00 95.44 193 LEU A CA 1
ATOM 1451 C C . LEU A 1 193 ? -8.619 6.002 6.126 1.00 95.44 193 LEU A C 1
ATOM 1453 O O . LEU A 1 193 ? -7.675 5.919 5.347 1.00 95.44 193 LEU A O 1
ATOM 1457 N N . GLU A 1 194 ? -9.711 6.713 5.836 1.00 95.00 194 GLU A N 1
ATOM 1458 C CA . GLU A 1 194 ? -9.882 7.465 4.582 1.00 95.00 194 GLU A CA 1
ATOM 1459 C C . GLU A 1 194 ? -8.803 8.536 4.387 1.00 95.00 194 GLU A C 1
ATOM 1461 O O . GLU A 1 194 ? -8.283 8.704 3.285 1.00 95.00 194 GLU A O 1
ATOM 1466 N N . ASN A 1 195 ? -8.424 9.220 5.466 1.00 95.44 195 ASN A N 1
ATOM 1467 C CA . ASN A 1 195 ? -7.407 10.268 5.430 1.00 95.44 195 ASN A CA 1
ATOM 1468 C C . ASN A 1 195 ? -5.980 9.735 5.222 1.00 95.44 195 ASN A C 1
ATOM 1470 O O . ASN A 1 195 ? -5.076 10.533 4.986 1.00 95.44 195 ASN A O 1
ATOM 1474 N N . THR A 1 196 ? -5.764 8.416 5.285 1.00 94.81 196 THR A N 1
ATOM 1475 C CA . THR A 1 196 ? -4.449 7.821 4.993 1.00 94.81 196 THR A CA 1
ATOM 1476 C C . THR A 1 196 ? -4.106 7.825 3.505 1.00 94.81 196 THR A C 1
ATOM 1478 O O . THR A 1 196 ? -2.934 7.695 3.154 1.00 94.81 196 THR A O 1
ATOM 1481 N N . TYR A 1 197 ? -5.102 7.940 2.619 1.00 95.31 197 TYR A N 1
ATOM 1482 C CA . TYR A 1 197 ? -4.855 7.905 1.183 1.00 95.31 197 TYR A CA 1
ATOM 1483 C C . TYR A 1 197 ? -4.109 9.154 0.718 1.00 95.31 197 TYR A C 1
ATOM 1485 O O . TYR A 1 197 ? -4.587 10.278 0.878 1.00 95.31 197 TYR A O 1
ATOM 1493 N N . THR A 1 198 ? -2.962 8.947 0.077 1.00 92.81 198 THR A N 1
ATOM 1494 C CA . THR A 1 198 ? -2.158 10.029 -0.493 1.00 92.81 198 THR A CA 1
ATOM 1495 C C . THR A 1 198 ? -1.665 9.682 -1.892 1.00 92.81 198 THR A C 1
ATOM 1497 O O . THR A 1 198 ? -1.479 8.515 -2.248 1.00 92.81 198 THR A O 1
ATOM 1500 N N . GLU A 1 199 ? -1.447 10.728 -2.686 1.00 93.81 199 GLU A N 1
ATOM 1501 C CA . GLU A 1 199 ? -0.789 10.661 -3.986 1.00 93.81 199 GLU A CA 1
ATOM 1502 C C . GLU A 1 199 ? 0.425 11.593 -3.939 1.00 93.81 199 GLU A C 1
ATOM 1504 O O . GLU A 1 199 ? 0.297 12.771 -3.595 1.00 93.81 199 GLU A O 1
ATOM 1509 N N . HIS A 1 200 ? 1.604 11.059 -4.243 1.00 90.44 200 HIS A N 1
ATOM 1510 C CA . HIS A 1 200 ? 2.855 11.803 -4.279 1.00 90.44 200 HIS A CA 1
ATOM 1511 C C . HIS A 1 200 ? 3.431 11.772 -5.693 1.00 90.44 200 HIS A C 1
ATOM 1513 O O . HIS A 1 200 ? 3.521 10.712 -6.305 1.00 90.44 200 HIS A O 1
ATOM 1519 N N . ILE A 1 201 ? 3.815 12.932 -6.225 1.00 91.75 201 ILE A N 1
ATOM 1520 C CA . ILE A 1 201 ? 4.441 13.019 -7.546 1.00 91.75 201 ILE A CA 1
ATOM 1521 C C . ILE A 1 201 ? 5.948 12.874 -7.364 1.00 91.75 201 ILE A C 1
ATOM 1523 O O . ILE A 1 201 ? 6.610 13.770 -6.842 1.00 91.75 201 ILE A O 1
ATOM 1527 N N . GLU A 1 202 ? 6.488 11.764 -7.845 1.00 90.94 202 GLU A N 1
ATOM 1528 C CA . GLU A 1 202 ? 7.922 11.515 -7.907 1.00 90.94 202 GLU A CA 1
ATOM 1529 C C . GLU A 1 202 ? 8.487 11.925 -9.265 1.00 90.94 202 GLU A C 1
ATOM 1531 O O . GLU A 1 202 ? 7.783 11.953 -10.276 1.00 90.94 202 GLU A O 1
ATOM 1536 N N . SER A 1 203 ? 9.779 12.255 -9.297 1.00 90.69 203 SER A N 1
ATOM 1537 C CA . SER A 1 203 ? 10.506 12.602 -10.524 1.00 90.69 203 SER A CA 1
ATOM 1538 C C . SER A 1 203 ? 11.764 11.761 -10.654 1.00 90.69 203 SER A C 1
ATOM 1540 O O . SER A 1 203 ? 12.553 11.663 -9.714 1.00 90.69 203 SER A O 1
ATOM 1542 N N . THR A 1 204 ? 12.000 11.204 -11.839 1.00 88.56 204 THR A N 1
ATOM 1543 C CA . THR A 1 204 ? 13.297 10.597 -12.158 1.00 88.56 204 THR A CA 1
ATOM 1544 C C . THR A 1 204 ? 14.375 11.670 -12.268 1.00 88.56 204 THR A C 1
ATOM 1546 O O . THR A 1 204 ? 14.084 12.852 -12.483 1.00 88.56 204 THR A O 1
ATOM 1549 N N . LYS A 1 205 ? 15.646 11.281 -12.150 1.00 88.06 205 LYS A N 1
ATOM 1550 C CA . LYS A 1 205 ? 16.743 12.225 -12.389 1.00 88.06 205 LYS A CA 1
ATOM 1551 C C . LYS A 1 205 ? 16.841 12.535 -13.879 1.00 88.06 205 LYS A C 1
ATOM 1553 O O . LYS A 1 205 ? 16.536 11.702 -14.734 1.00 88.06 205 LYS A O 1
ATOM 1558 N N . ASP A 1 206 ? 17.278 13.751 -14.180 1.00 87.94 206 ASP A N 1
ATOM 1559 C CA . ASP A 1 206 ? 17.530 14.155 -15.557 1.00 87.94 206 ASP A CA 1
ATOM 1560 C C . ASP A 1 206 ? 18.636 13.289 -16.172 1.00 87.94 206 ASP A C 1
ATOM 1562 O O . ASP A 1 206 ? 19.685 13.080 -15.557 1.00 87.94 206 ASP A O 1
ATOM 1566 N N . GLY A 1 207 ? 18.369 12.739 -17.356 1.00 85.56 207 GLY A N 1
ATOM 1567 C CA . GLY A 1 207 ? 19.284 11.851 -18.066 1.00 85.56 207 GLY A CA 1
ATOM 1568 C C . GLY A 1 207 ? 19.593 10.522 -17.375 1.00 85.56 207 GLY A C 1
ATOM 1569 O O . GLY A 1 207 ? 20.567 9.869 -17.744 1.00 85.56 207 GLY A O 1
ATOM 1570 N N . GLU A 1 208 ? 18.779 10.107 -16.398 1.00 86.12 208 GLU A N 1
ATOM 1571 C CA . GLU A 1 208 ? 18.914 8.810 -15.718 1.00 86.12 208 GLU A CA 1
ATOM 1572 C C . GLU A 1 208 ? 18.729 7.623 -16.666 1.00 86.12 208 GLU A C 1
ATOM 1574 O O . GLU A 1 208 ? 19.386 6.597 -16.509 1.00 86.12 208 GLU A O 1
ATOM 1579 N N . TYR A 1 209 ? 17.863 7.794 -17.664 1.00 86.94 209 TYR A N 1
ATOM 1580 C CA . TYR A 1 209 ? 17.541 6.796 -18.676 1.00 86.94 209 TYR A CA 1
ATOM 1581 C C . TYR A 1 209 ? 17.832 7.341 -20.071 1.00 86.94 209 TYR A C 1
ATOM 1583 O O . TYR A 1 209 ? 17.887 8.552 -20.298 1.00 86.94 209 TYR A O 1
ATOM 1591 N N . SER A 1 210 ? 17.993 6.439 -21.023 1.00 88.62 210 SER A N 1
ATOM 1592 C CA . SER A 1 210 ? 18.333 6.704 -22.411 1.00 88.62 210 SER A CA 1
ATOM 1593 C C . SER A 1 210 ? 17.372 5.994 -23.359 1.00 88.62 210 SER A C 1
ATOM 1595 O O . SER A 1 210 ? 16.738 4.992 -23.030 1.00 88.62 210 SER A O 1
ATOM 1597 N N . VAL A 1 211 ? 17.277 6.510 -24.580 1.00 88.31 211 VAL A N 1
ATOM 1598 C CA . VAL A 1 211 ? 16.654 5.818 -25.710 1.00 88.31 211 VAL A CA 1
ATOM 1599 C C . VAL A 1 211 ? 17.749 5.535 -26.721 1.00 88.31 211 VAL A C 1
ATOM 1601 O O . VAL A 1 211 ? 18.291 6.451 -27.346 1.00 88.31 211 VAL A O 1
ATOM 1604 N N . TYR A 1 212 ? 18.123 4.264 -26.849 1.00 87.56 212 TYR A N 1
ATOM 1605 C CA . TYR A 1 212 ? 19.208 3.853 -27.735 1.00 87.56 212 TYR A CA 1
ATOM 1606 C C . TYR A 1 212 ? 18.796 3.951 -29.207 1.00 87.56 212 TYR A C 1
ATOM 1608 O O . TYR A 1 212 ? 17.610 3.980 -29.537 1.00 87.56 212 TYR A O 1
ATOM 1616 N N . ALA A 1 213 ? 19.785 4.013 -30.096 1.00 84.81 213 ALA A N 1
ATOM 1617 C CA . ALA A 1 213 ? 19.558 4.044 -31.537 1.00 84.81 213 ALA A CA 1
ATOM 1618 C C . ALA A 1 213 ? 18.734 2.835 -32.007 1.00 84.81 213 ALA A C 1
ATOM 1620 O O . ALA A 1 213 ? 19.021 1.710 -31.602 1.00 84.81 213 ALA A O 1
ATOM 1621 N N . ASN A 1 214 ? 17.769 3.055 -32.904 1.00 84.81 214 ASN A N 1
ATOM 1622 C CA . ASN A 1 214 ? 16.854 2.024 -33.418 1.00 84.81 214 ASN A CA 1
ATOM 1623 C C . ASN A 1 214 ? 16.164 1.187 -32.326 1.00 84.81 214 ASN A C 1
ATOM 1625 O O . ASN A 1 214 ? 15.904 0.000 -32.531 1.00 84.81 214 ASN A O 1
ATOM 1629 N N . SER A 1 215 ? 15.878 1.786 -31.171 1.00 85.62 215 SER A N 1
ATOM 1630 C CA . SER A 1 215 ? 15.287 1.075 -30.041 1.00 85.62 215 SER A CA 1
ATOM 1631 C C . SER A 1 215 ? 14.148 1.848 -29.390 1.00 85.62 215 SER A C 1
ATOM 1633 O O . SER A 1 215 ? 13.925 3.034 -29.641 1.00 85.62 215 SER A O 1
ATOM 1635 N N . ARG A 1 216 ? 13.430 1.136 -28.532 1.00 90.94 216 ARG A N 1
ATOM 1636 C CA . ARG A 1 216 ? 12.365 1.629 -27.678 1.00 90.94 216 ARG A CA 1
ATOM 1637 C C . ARG A 1 216 ? 12.828 1.639 -26.229 1.00 90.94 216 ARG A C 1
ATOM 1639 O O . ARG A 1 216 ? 13.430 0.676 -25.759 1.00 90.94 216 ARG A O 1
ATOM 1646 N N . THR A 1 217 ? 12.455 2.680 -25.503 1.00 90.12 217 THR A N 1
ATOM 1647 C CA . THR A 1 217 ? 12.461 2.667 -24.040 1.00 90.12 217 THR A CA 1
ATOM 1648 C C . THR A 1 217 ? 11.028 2.779 -23.545 1.00 90.12 217 THR A C 1
ATOM 1650 O O . THR A 1 217 ? 10.272 3.624 -24.024 1.00 90.12 217 THR A O 1
ATOM 1653 N N . THR A 1 218 ? 10.644 1.933 -22.592 1.00 92.00 218 THR A N 1
ATOM 1654 C CA . THR A 1 218 ? 9.322 1.971 -21.952 1.00 92.00 218 THR A CA 1
ATOM 1655 C C . THR A 1 218 ? 9.487 2.166 -20.455 1.00 92.00 218 THR A C 1
ATOM 1657 O O . THR A 1 218 ? 10.189 1.394 -19.805 1.00 92.00 218 THR A O 1
ATOM 1660 N N . ALA A 1 219 ? 8.823 3.177 -19.902 1.00 92.75 219 ALA A N 1
ATOM 1661 C CA . ALA A 1 219 ? 8.629 3.323 -18.466 1.00 92.75 219 ALA A CA 1
ATOM 1662 C C . ALA A 1 219 ? 7.202 2.910 -18.113 1.00 92.75 219 ALA A C 1
ATOM 1664 O O . ALA A 1 219 ? 6.253 3.322 -18.781 1.00 92.75 219 ALA A O 1
ATOM 1665 N N . SER A 1 220 ? 7.052 2.119 -17.056 1.00 93.00 220 SER A N 1
ATOM 1666 C CA . SER A 1 220 ? 5.759 1.673 -16.550 1.00 93.00 220 SER A CA 1
ATOM 1667 C C . SER A 1 220 ? 5.686 1.814 -15.035 1.00 93.00 220 SER A C 1
ATOM 1669 O O . SER A 1 220 ? 6.600 1.360 -14.342 1.00 93.00 220 SER A O 1
ATOM 1671 N N . ILE A 1 221 ? 4.583 2.355 -14.526 1.00 93.31 221 ILE A N 1
ATOM 1672 C CA . ILE A 1 221 ? 4.216 2.297 -13.108 1.00 93.31 221 ILE A CA 1
ATOM 1673 C C . ILE A 1 221 ? 3.071 1.297 -12.955 1.00 93.31 221 ILE A C 1
ATOM 1675 O O . ILE A 1 221 ? 2.065 1.383 -13.659 1.00 93.31 221 ILE A O 1
ATOM 1679 N N . THR A 1 222 ? 3.251 0.302 -12.090 1.00 92.25 222 THR A N 1
ATOM 1680 C CA . THR A 1 222 ? 2.234 -0.714 -11.787 1.00 92.25 222 THR A CA 1
ATOM 1681 C C . THR A 1 222 ? 1.819 -0.607 -10.330 1.00 92.25 222 THR A C 1
ATOM 1683 O O . THR A 1 222 ? 2.671 -0.667 -9.445 1.00 92.25 222 THR A O 1
ATOM 1686 N N . TYR A 1 223 ? 0.518 -0.482 -10.083 1.00 91.62 223 TYR A N 1
ATOM 1687 C CA . TYR A 1 223 ? -0.055 -0.503 -8.741 1.00 91.62 223 TYR A CA 1
ATOM 1688 C C . TYR A 1 223 ? -0.657 -1.868 -8.449 1.00 91.62 223 TYR A C 1
ATOM 1690 O O . TYR A 1 223 ? -1.477 -2.347 -9.230 1.00 91.62 223 TYR A O 1
ATOM 1698 N N . THR A 1 224 ? -0.299 -2.446 -7.309 1.00 89.38 224 THR A N 1
ATOM 1699 C CA . THR A 1 224 ? -0.956 -3.624 -6.743 1.00 89.38 224 THR A CA 1
ATOM 1700 C C . THR A 1 224 ? -1.980 -3.152 -5.721 1.00 89.38 224 THR A C 1
ATOM 1702 O O . THR A 1 224 ? -1.619 -2.670 -4.642 1.00 89.38 224 THR A O 1
ATOM 1705 N N . ILE A 1 225 ? -3.258 -3.283 -6.067 1.00 90.31 225 ILE A N 1
ATOM 1706 C CA . ILE A 1 225 ? -4.378 -2.846 -5.234 1.00 90.31 225 ILE A CA 1
ATOM 1707 C C . ILE A 1 225 ? -5.004 -4.072 -4.578 1.00 90.31 225 ILE A C 1
ATOM 1709 O O . ILE A 1 225 ? -5.344 -5.028 -5.272 1.00 90.31 225 ILE A O 1
ATOM 1713 N N . VAL A 1 226 ? -5.166 -4.044 -3.256 1.00 89.50 226 VAL A N 1
ATOM 1714 C CA . VAL A 1 226 ? -5.879 -5.081 -2.501 1.00 89.50 226 VAL A CA 1
ATOM 1715 C C . VAL A 1 226 ? -7.130 -4.461 -1.906 1.00 89.50 226 VAL A C 1
ATOM 1717 O O . VAL A 1 226 ? -7.040 -3.546 -1.094 1.00 89.50 226 VAL A O 1
ATOM 1720 N N . THR A 1 227 ? -8.305 -4.954 -2.289 1.00 92.19 227 THR A N 1
ATOM 1721 C CA . THR A 1 227 ? -9.544 -4.478 -1.670 1.00 92.19 227 THR A CA 1
ATOM 1722 C C . THR A 1 227 ? -9.729 -5.142 -0.303 1.00 92.19 227 THR A C 1
ATOM 1724 O O . THR A 1 227 ? -9.967 -6.349 -0.213 1.00 92.19 227 THR A O 1
ATOM 1727 N N . THR A 1 228 ? -9.679 -4.365 0.774 1.00 91.69 228 THR A N 1
ATOM 1728 C CA . THR A 1 228 ? -9.861 -4.853 2.148 1.00 91.69 228 THR A CA 1
ATOM 1729 C C . THR A 1 228 ? -11.192 -4.378 2.712 1.00 91.69 228 THR A C 1
ATOM 1731 O O . THR A 1 228 ? -11.542 -3.202 2.625 1.00 91.69 228 THR A O 1
ATOM 1734 N N . GLU A 1 229 ? -11.949 -5.298 3.310 1.00 93.38 229 GLU A N 1
ATOM 1735 C CA . GLU A 1 229 ? -13.127 -4.972 4.109 1.00 93.38 229 GLU A CA 1
ATOM 1736 C C . GLU A 1 229 ? -12.732 -4.931 5.585 1.00 93.38 229 GLU A C 1
ATOM 1738 O O . GLU A 1 229 ? -12.379 -5.953 6.175 1.00 93.38 229 GLU A O 1
ATOM 1743 N N . TYR A 1 230 ? -12.779 -3.746 6.186 1.00 93.56 230 TYR A N 1
ATOM 1744 C CA . TYR A 1 230 ? -12.578 -3.581 7.619 1.00 93.56 230 TYR A CA 1
ATOM 1745 C C . TYR A 1 230 ? -13.929 -3.638 8.320 1.00 93.56 230 TYR A C 1
ATOM 1747 O O . TYR A 1 230 ? -14.826 -2.848 8.022 1.00 93.56 230 TYR A O 1
ATOM 1755 N N . ASN A 1 231 ? -14.056 -4.562 9.267 1.00 92.88 231 ASN A N 1
ATOM 1756 C CA . ASN A 1 231 ? -15.233 -4.732 10.106 1.00 92.88 231 ASN A CA 1
ATOM 1757 C C . ASN A 1 231 ? -14.921 -4.268 11.527 1.00 92.88 231 ASN A C 1
ATOM 1759 O O . ASN A 1 231 ? -13.893 -4.643 12.091 1.00 92.88 231 ASN A O 1
ATOM 1763 N N . VAL A 1 232 ? -15.830 -3.497 12.116 1.00 93.00 232 VAL A N 1
ATOM 1764 C CA . VAL A 1 232 ? -15.800 -3.150 13.540 1.00 93.00 232 VAL A CA 1
ATOM 1765 C C . VAL A 1 232 ? -16.772 -4.073 14.262 1.00 93.00 232 VAL A C 1
ATOM 1767 O O . VAL A 1 232 ? -17.968 -4.066 13.968 1.00 93.00 232 VAL A O 1
ATOM 1770 N N . VAL A 1 233 ? -16.272 -4.892 15.185 1.00 90.38 233 VAL A N 1
ATOM 1771 C CA . VAL A 1 233 ? -17.066 -5.893 15.920 1.00 90.38 233 VAL A CA 1
ATOM 1772 C C . VAL A 1 233 ? -16.967 -5.669 17.425 1.00 90.38 233 VAL A C 1
ATOM 1774 O O . VAL A 1 233 ? -15.988 -5.101 17.902 1.00 90.38 233 VAL A O 1
ATOM 1777 N N . LYS A 1 234 ? -17.946 -6.146 18.201 1.00 86.88 234 LYS A N 1
ATOM 1778 C CA . LYS A 1 234 ? -17.819 -6.195 19.668 1.00 86.88 234 LYS A CA 1
ATOM 1779 C C . LYS A 1 234 ? -16.803 -7.251 20.075 1.00 86.88 234 LYS A C 1
ATOM 1781 O O . LYS A 1 234 ? -16.850 -8.380 19.591 1.00 86.88 234 LYS A O 1
ATOM 1786 N N . GLN A 1 235 ? -15.942 -6.920 21.026 1.00 74.56 235 GLN A N 1
ATOM 1787 C CA . GLN A 1 235 ? -14.886 -7.819 21.486 1.00 74.56 235 GLN A CA 1
ATOM 1788 C C . GLN A 1 235 ? -15.386 -9.124 22.113 1.00 74.56 235 GLN A C 1
ATOM 1790 O O . GLN A 1 235 ? -14.732 -10.160 21.999 1.00 74.56 235 GLN A O 1
ATOM 1795 N N . THR A 1 236 ? -16.563 -9.110 22.742 1.00 65.69 236 THR A N 1
ATOM 1796 C CA . THR A 1 236 ? -17.154 -10.305 23.363 1.00 65.69 236 THR A CA 1
ATOM 1797 C C . THR A 1 236 ? -17.555 -11.381 22.351 1.00 65.69 236 THR A C 1
ATOM 1799 O O . THR A 1 236 ? -17.908 -12.495 22.747 1.00 65.69 236 THR A O 1
ATOM 1802 N N . VAL A 1 237 ? -17.475 -11.092 21.048 1.00 55.34 237 VAL A N 1
ATOM 1803 C CA . VAL A 1 237 ? -17.811 -12.032 19.983 1.00 55.34 237 VAL A CA 1
ATOM 1804 C C . VAL A 1 237 ? -16.528 -12.588 19.360 1.00 55.34 237 VAL A C 1
ATOM 1806 O O . VAL A 1 237 ? -15.911 -12.004 18.479 1.00 55.34 237 VAL A O 1
ATOM 1809 N N . THR A 1 238 ? -16.123 -13.775 19.807 1.00 52.22 238 THR A N 1
ATOM 1810 C CA . THR A 1 238 ? -14.921 -14.498 19.345 1.00 52.22 238 THR A CA 1
ATOM 1811 C C . THR A 1 238 ? -15.072 -15.167 17.968 1.00 52.22 238 THR A C 1
ATOM 1813 O O . THR A 1 238 ? -14.329 -16.094 17.644 1.00 52.22 238 THR A O 1
ATOM 1816 N N . LYS A 1 239 ? -16.026 -14.737 17.131 1.00 50.56 239 LYS A N 1
ATOM 1817 C CA . LYS A 1 239 ? -16.294 -15.342 15.816 1.00 50.56 239 LYS A CA 1
ATOM 1818 C C . LYS A 1 239 ? -16.268 -14.312 14.695 1.00 50.56 239 LYS A C 1
ATOM 1820 O O . LYS A 1 239 ? -16.776 -13.211 14.850 1.00 50.56 239 LYS A O 1
ATOM 1825 N N . ALA A 1 240 ? -15.785 -14.751 13.534 1.00 51.53 240 ALA A N 1
ATOM 1826 C CA . ALA A 1 240 ? -15.917 -14.052 12.254 1.00 51.53 240 ALA A CA 1
ATOM 1827 C C . ALA A 1 240 ? -17.386 -13.806 11.827 1.00 51.53 240 ALA A C 1
ATOM 1829 O O . ALA A 1 240 ? -17.619 -13.049 10.895 1.00 51.53 240 ALA A O 1
ATOM 1830 N N . ASP A 1 241 ? -18.352 -14.415 12.530 1.00 51.03 241 ASP A N 1
ATOM 1831 C CA . ASP A 1 241 ? -19.803 -14.290 12.322 1.00 51.03 241 ASP A CA 1
ATOM 1832 C C . ASP A 1 241 ? -20.482 -13.310 13.305 1.00 51.03 241 ASP A C 1
ATOM 1834 O O . ASP A 1 241 ? -21.699 -13.350 13.477 1.00 51.03 241 ASP A O 1
ATOM 1838 N N . ALA A 1 242 ? -19.718 -12.484 14.029 1.00 61.69 242 ALA A N 1
ATOM 1839 C CA . ALA A 1 242 ? -20.291 -11.380 14.794 1.00 61.69 242 ALA A CA 1
ATOM 1840 C C . ALA A 1 242 ? -20.939 -10.381 13.832 1.00 61.69 242 ALA A C 1
ATOM 1842 O O . ALA A 1 242 ? -20.281 -9.956 12.881 1.00 61.69 242 ALA A O 1
ATOM 1843 N N . ASP A 1 243 ? -22.182 -9.968 14.088 1.00 75.25 243 ASP A N 1
ATOM 1844 C CA . ASP A 1 243 ? -22.786 -8.878 13.321 1.00 75.25 243 ASP A CA 1
ATOM 1845 C C . ASP A 1 243 ? -21.890 -7.637 13.446 1.00 75.25 243 ASP A C 1
ATOM 1847 O O . ASP A 1 243 ? -21.682 -7.102 14.539 1.00 75.25 243 ASP A O 1
ATOM 1851 N N . ALA A 1 244 ? -21.300 -7.218 12.325 1.00 87.69 244 ALA A N 1
ATOM 1852 C CA . ALA A 1 244 ? -20.422 -6.061 12.295 1.00 87.69 244 ALA A CA 1
ATOM 1853 C C . ALA A 1 244 ? -21.227 -4.805 12.653 1.00 87.69 244 ALA A C 1
ATOM 1855 O O . ALA A 1 244 ? -22.223 -4.485 11.995 1.00 87.69 244 ALA A O 1
ATOM 1856 N N . LEU A 1 245 ? -20.763 -4.068 13.665 1.00 92.88 245 LEU A N 1
ATOM 1857 C CA . LEU A 1 245 ? -21.328 -2.775 14.056 1.00 92.88 245 LEU A CA 1
ATOM 1858 C C . LEU A 1 245 ? -21.136 -1.739 12.950 1.00 92.88 245 LEU A C 1
ATOM 1860 O O . LEU A 1 245 ? -21.941 -0.827 12.797 1.00 92.88 245 LEU A O 1
ATOM 1864 N N . GLY A 1 246 ? -20.082 -1.898 12.155 1.00 94.44 246 GLY A N 1
ATOM 1865 C CA . GLY A 1 246 ? -19.865 -1.152 10.931 1.00 94.44 246 GLY A CA 1
ATOM 1866 C C . GLY A 1 246 ? -18.869 -1.857 10.023 1.00 94.44 246 GLY A C 1
ATOM 1867 O O . GLY A 1 246 ? -18.055 -2.660 10.480 1.00 94.44 246 GLY A O 1
ATOM 1868 N N . SER A 1 247 ? -18.938 -1.548 8.733 1.00 95.12 247 SER A N 1
ATOM 1869 C CA . SER A 1 247 ? -17.999 -2.048 7.729 1.00 95.12 247 SER A CA 1
ATOM 1870 C C . SER A 1 247 ? -17.612 -0.953 6.741 1.00 95.12 247 SER A C 1
ATOM 1872 O O . SER A 1 247 ? -18.453 -0.133 6.366 1.00 95.12 247 SER A O 1
ATOM 1874 N N . ILE A 1 248 ? -16.376 -0.982 6.258 1.00 95.62 248 ILE A N 1
ATOM 1875 C CA . ILE A 1 248 ? -15.901 -0.146 5.151 1.00 95.62 248 ILE A CA 1
ATOM 1876 C C . ILE A 1 248 ? -15.061 -0.998 4.205 1.00 95.62 248 ILE A C 1
ATOM 1878 O O . ILE A 1 248 ? -14.294 -1.848 4.657 1.00 95.62 248 ILE A O 1
ATOM 1882 N N . LYS A 1 249 ? -15.200 -0.774 2.895 1.00 95.00 249 LYS A N 1
ATOM 1883 C CA . LYS A 1 249 ? -14.290 -1.347 1.900 1.00 95.00 249 LYS A CA 1
ATOM 1884 C C . LYS A 1 249 ? -13.349 -0.270 1.403 1.00 95.00 249 LYS A C 1
ATOM 1886 O O . LYS A 1 249 ? -13.785 0.838 1.084 1.00 95.00 249 LYS A O 1
ATOM 1891 N N . VAL A 1 250 ? -12.077 -0.613 1.321 1.00 93.81 250 VAL A N 1
ATOM 1892 C CA . VAL A 1 250 ? -11.036 0.266 0.800 1.00 93.81 250 VAL A CA 1
ATOM 1893 C C . VAL A 1 250 ? -10.204 -0.480 -0.229 1.00 93.81 250 VAL A C 1
ATOM 1895 O O . VAL A 1 250 ? -10.000 -1.684 -0.108 1.00 93.81 250 VAL A O 1
ATOM 1898 N N . ASP A 1 251 ? -9.739 0.245 -1.231 1.00 92.75 251 ASP A N 1
ATOM 1899 C CA . ASP A 1 251 ? -8.690 -0.176 -2.144 1.00 92.75 251 ASP A CA 1
ATOM 1900 C C . ASP A 1 251 ? -7.349 0.237 -1.529 1.00 92.75 251 ASP A C 1
ATOM 1902 O O . ASP A 1 251 ? -6.967 1.412 -1.578 1.00 92.75 251 ASP A O 1
ATOM 1906 N N . ASP A 1 252 ? -6.654 -0.721 -0.915 1.00 89.12 252 ASP A N 1
ATOM 1907 C CA . ASP A 1 252 ? -5.333 -0.509 -0.331 1.00 89.12 252 ASP A CA 1
ATOM 1908 C C . ASP A 1 252 ? -4.280 -0.550 -1.442 1.00 89.12 252 ASP A C 1
ATOM 1910 O O . ASP A 1 252 ? -4.084 -1.575 -2.106 1.00 89.12 252 ASP A O 1
ATOM 1914 N N . TYR A 1 253 ? -3.569 0.560 -1.643 1.00 88.06 253 TYR A N 1
ATOM 1915 C CA . TYR A 1 253 ? -2.463 0.641 -2.602 1.00 88.06 253 TYR A CA 1
ATOM 1916 C C . TYR A 1 253 ? -1.214 0.012 -1.991 1.00 88.06 253 TYR A C 1
ATOM 1918 O O . TYR A 1 253 ? -0.303 0.686 -1.530 1.00 88.06 253 TYR A O 1
ATOM 1926 N N . THR A 1 254 ? -1.199 -1.318 -1.945 1.00 83.88 254 THR A N 1
ATOM 1927 C CA . THR A 1 254 ? -0.186 -2.082 -1.206 1.00 83.88 254 THR A CA 1
ATOM 1928 C C . THR A 1 254 ? 1.206 -2.014 -1.816 1.00 83.88 254 THR A C 1
ATOM 1930 O O . THR A 1 254 ? 2.192 -2.191 -1.099 1.00 83.88 254 THR A O 1
ATOM 1933 N N . THR A 1 255 ? 1.318 -1.814 -3.131 1.00 87.19 255 THR A N 1
ATOM 1934 C CA . THR A 1 255 ? 2.608 -1.666 -3.811 1.00 87.19 255 THR A CA 1
ATOM 1935 C C . THR A 1 255 ? 2.497 -0.733 -5.010 1.00 87.19 255 THR A C 1
ATOM 1937 O O . THR A 1 255 ? 1.594 -0.891 -5.829 1.00 87.19 255 THR A O 1
ATOM 1940 N N . SER A 1 256 ? 3.451 0.186 -5.145 1.00 90.94 256 SER A N 1
ATOM 1941 C CA . SER A 1 256 ? 3.713 0.954 -6.369 1.00 90.94 256 SER A CA 1
ATOM 1942 C C . SER A 1 256 ? 5.050 0.499 -6.946 1.00 90.94 256 SER A C 1
ATOM 1944 O O . SER A 1 256 ? 6.047 0.514 -6.230 1.00 90.94 256 SER A O 1
ATOM 1946 N N . LYS A 1 257 ? 5.084 0.056 -8.209 1.00 91.69 257 LYS A N 1
ATOM 1947 C CA . LYS A 1 257 ? 6.285 -0.481 -8.862 1.00 91.69 257 LYS A CA 1
ATOM 1948 C C . LYS A 1 257 ? 6.639 0.277 -10.137 1.00 91.69 257 LYS A C 1
ATOM 1950 O O . LYS A 1 257 ? 5.956 0.112 -11.149 1.00 91.69 257 LYS A O 1
ATOM 1955 N N . LEU A 1 258 ? 7.737 1.029 -10.116 1.00 92.44 258 LEU A N 1
ATOM 1956 C CA . LEU A 1 258 ? 8.325 1.633 -11.310 1.00 92.44 258 LEU A CA 1
ATOM 1957 C C . LEU A 1 258 ? 9.253 0.626 -12.000 1.00 92.44 258 LEU A C 1
ATOM 1959 O O . LEU A 1 258 ? 10.078 -0.031 -11.363 1.00 92.44 258 LEU A O 1
ATOM 1963 N N . SER A 1 259 ? 9.131 0.517 -13.318 1.00 91.38 259 SER A N 1
ATOM 1964 C CA . SER A 1 259 ? 10.018 -0.273 -14.167 1.00 91.38 259 SER A CA 1
ATOM 1965 C C . SER A 1 259 ? 10.352 0.526 -15.416 1.00 91.38 259 SER A C 1
ATOM 1967 O O . SER A 1 259 ? 9.445 0.972 -16.113 1.00 91.38 259 SER A O 1
ATOM 1969 N N . VAL A 1 260 ? 11.641 0.670 -15.718 1.00 89.81 260 VAL A N 1
ATOM 1970 C CA . VAL A 1 260 ? 12.109 1.243 -16.984 1.00 89.81 260 VAL A CA 1
ATOM 1971 C C . VAL A 1 260 ? 12.875 0.173 -17.744 1.00 89.81 260 VAL A C 1
ATOM 1973 O O . VAL A 1 260 ? 13.763 -0.481 -17.206 1.00 89.81 260 VAL A O 1
ATOM 1976 N N . SER A 1 261 ? 12.473 -0.066 -18.986 1.00 88.75 261 SER A N 1
ATOM 1977 C CA . SER A 1 261 ? 13.084 -1.039 -19.885 1.00 88.75 261 SER A CA 1
ATOM 1978 C C . SER A 1 261 ? 13.624 -0.305 -21.096 1.00 88.75 261 SER A C 1
ATOM 1980 O O . SER A 1 261 ? 12.854 0.151 -21.936 1.00 88.75 261 SER A O 1
ATOM 1982 N N . GLU A 1 262 ? 14.942 -0.169 -21.157 1.00 86.75 262 GLU A N 1
ATOM 1983 C CA . GLU A 1 262 ? 15.649 0.479 -22.258 1.00 86.75 262 GLU A CA 1
ATOM 1984 C C . GLU A 1 262 ? 16.031 -0.532 -23.342 1.00 86.75 262 GLU A C 1
ATOM 1986 O O . GLU A 1 262 ? 16.116 -1.737 -23.092 1.00 86.75 262 GLU A O 1
ATOM 1991 N N . ASN A 1 263 ? 16.322 -0.024 -24.540 1.00 85.75 263 ASN A N 1
ATOM 1992 C CA . ASN A 1 263 ? 16.865 -0.804 -25.654 1.00 85.75 263 ASN A CA 1
ATOM 1993 C C . ASN A 1 263 ? 15.975 -1.981 -26.104 1.00 85.75 263 ASN A C 1
ATOM 1995 O O . ASN A 1 263 ? 16.461 -3.052 -26.468 1.00 85.75 263 ASN A O 1
ATOM 1999 N N . GLN A 1 264 ? 14.660 -1.798 -26.044 1.00 88.00 264 GLN A N 1
ATOM 2000 C CA . GLN A 1 264 ? 13.682 -2.760 -26.532 1.00 88.00 264 GLN A CA 1
ATOM 2001 C C . GLN A 1 264 ? 13.550 -2.670 -28.056 1.00 88.00 264 GLN A C 1
ATOM 2003 O O . GLN A 1 264 ? 13.770 -1.618 -28.658 1.00 88.00 264 GLN A O 1
ATOM 2008 N N . ASP A 1 265 ? 13.116 -3.759 -28.682 1.00 84.12 265 ASP A N 1
ATOM 2009 C CA . ASP A 1 265 ? 12.784 -3.764 -30.105 1.00 84.12 265 ASP A CA 1
ATOM 2010 C C . ASP A 1 265 ? 11.592 -2.842 -30.387 1.00 84.12 265 ASP A C 1
ATOM 2012 O O . ASP A 1 265 ? 10.573 -2.889 -29.691 1.00 84.12 265 ASP A O 1
ATOM 2016 N N . ILE A 1 266 ? 11.685 -2.049 -31.456 1.00 85.19 266 ILE A N 1
ATOM 2017 C CA . ILE A 1 266 ? 10.533 -1.307 -31.971 1.00 85.19 266 ILE A CA 1
ATOM 2018 C C . ILE A 1 266 ? 9.673 -2.282 -32.798 1.00 85.19 266 ILE A C 1
ATOM 2020 O O . ILE A 1 266 ? 10.156 -2.816 -33.804 1.00 85.19 266 ILE A O 1
ATOM 2024 N N . PRO A 1 267 ? 8.403 -2.542 -32.425 1.00 83.25 267 PRO A N 1
ATOM 2025 C CA . PRO A 1 267 ? 7.557 -3.488 -33.145 1.00 83.25 267 PRO A CA 1
ATOM 2026 C C . PRO A 1 267 ? 7.418 -3.133 -34.631 1.00 83.25 267 PRO A C 1
ATOM 2028 O O . PRO A 1 267 ? 6.990 -2.037 -34.982 1.00 83.25 267 PRO A O 1
ATOM 2031 N N . GLY A 1 268 ? 7.746 -4.084 -35.509 1.00 75.88 268 GLY A N 1
ATOM 2032 C CA . GLY A 1 268 ? 7.674 -3.899 -36.964 1.00 75.88 268 GLY A CA 1
ATOM 2033 C C . GLY A 1 268 ? 8.896 -3.222 -37.598 1.00 75.88 268 GLY A C 1
ATOM 2034 O O . GLY A 1 268 ? 8.908 -3.048 -38.816 1.00 75.88 268 GLY A O 1
ATOM 2035 N N . HIS A 1 269 ? 9.926 -2.887 -36.815 1.00 69.31 269 HIS A N 1
ATOM 2036 C CA . HIS A 1 269 ? 11.192 -2.336 -37.304 1.00 69.31 269 HIS A CA 1
ATOM 2037 C C . HIS A 1 269 ? 12.263 -3.434 -37.410 1.00 69.31 269 HIS A C 1
ATOM 2039 O O . HIS A 1 269 ? 12.380 -4.290 -36.534 1.00 69.31 269 HIS A O 1
ATOM 2045 N N . GLY A 1 270 ? 13.028 -3.451 -38.504 1.00 54.94 270 GLY A N 1
ATOM 2046 C CA . GLY A 1 270 ? 14.113 -4.414 -38.725 1.00 54.94 270 GLY A CA 1
ATOM 2047 C C . GLY A 1 270 ? 15.448 -3.879 -38.206 1.00 54.94 270 GLY A C 1
ATOM 2048 O O . GLY A 1 270 ? 15.833 -2.764 -38.542 1.00 54.94 270 GLY A O 1
ATOM 2049 N N . HIS A 1 271 ? 16.169 -4.670 -37.410 1.00 51.16 271 HIS A N 1
ATOM 2050 C CA . HIS A 1 271 ? 17.428 -4.257 -36.779 1.00 51.16 271 HIS A CA 1
ATOM 2051 C C . HIS A 1 271 ? 18.556 -3.955 -37.783 1.00 51.16 271 HIS A C 1
ATOM 2053 O O . HIS A 1 271 ? 19.043 -4.858 -38.465 1.00 51.16 271 HIS A O 1
ATOM 2059 N N . SER A 1 272 ? 19.076 -2.724 -37.772 1.00 48.56 272 SER A N 1
ATOM 2060 C CA . SER A 1 272 ? 20.475 -2.431 -38.116 1.00 48.56 272 SER A CA 1
ATOM 2061 C C . SER A 1 272 ? 21.127 -1.724 -36.930 1.00 48.56 272 SER A C 1
ATOM 2063 O O . SER A 1 272 ? 20.639 -0.681 -36.501 1.00 48.56 272 SER A O 1
ATOM 2065 N N . HIS A 1 273 ? 22.198 -2.307 -36.382 1.00 48.22 273 HIS A N 1
ATOM 2066 C CA . HIS A 1 273 ? 22.946 -1.740 -35.255 1.00 48.22 273 HIS A CA 1
ATOM 2067 C C . HIS A 1 273 ? 23.403 -0.308 -35.587 1.00 48.22 273 HIS A C 1
ATOM 2069 O O . HIS A 1 273 ? 24.099 -0.102 -36.581 1.00 48.22 273 HIS A O 1
ATOM 2075 N N . GLY A 1 274 ? 22.986 0.666 -34.772 1.00 49.75 274 GLY A N 1
ATOM 2076 C CA . GLY A 1 274 ? 23.385 2.069 -34.905 1.00 49.75 274 GLY A CA 1
ATOM 2077 C C . GLY A 1 274 ? 24.883 2.287 -34.658 1.00 49.75 274 GLY A C 1
ATOM 2078 O O . GLY A 1 274 ? 25.547 1.482 -34.004 1.00 49.75 274 GLY A O 1
ATOM 2079 N N . HIS A 1 275 ? 25.421 3.385 -35.190 1.00 42.69 275 HIS A N 1
ATOM 2080 C CA . HIS A 1 275 ? 26.819 3.794 -35.023 1.00 42.69 275 HIS A CA 1
ATOM 2081 C C . HIS A 1 275 ? 26.955 4.753 -33.813 1.00 42.69 275 HIS A C 1
ATOM 2083 O O . HIS A 1 275 ? 26.213 5.726 -33.723 1.00 42.69 275 HIS A O 1
ATOM 2089 N N . GLY A 1 276 ? 27.898 4.517 -32.883 1.00 50.53 276 GLY A N 1
ATOM 2090 C CA . GLY A 1 276 ? 28.280 5.497 -31.832 1.00 50.53 276 GLY A CA 1
ATOM 2091 C C . GLY A 1 276 ? 29.031 6.705 -32.434 1.00 50.53 276 GLY A C 1
ATOM 2092 O O . GLY A 1 276 ? 29.634 6.553 -33.490 1.00 50.53 276 GLY A O 1
ATOM 2093 N N . HIS A 1 277 ? 29.049 7.938 -31.894 1.00 51.12 277 HIS A N 1
ATOM 2094 C CA . HIS A 1 277 ? 29.268 8.433 -30.519 1.00 51.12 277 HIS A CA 1
ATOM 2095 C C . HIS A 1 277 ? 28.807 9.921 -30.383 1.00 51.12 277 HIS A C 1
ATOM 2097 O O . HIS A 1 277 ? 28.898 10.650 -31.366 1.00 51.12 277 HIS A O 1
ATOM 2103 N N . GLY A 1 278 ? 28.458 10.390 -29.165 1.00 44.97 278 GLY A N 1
ATOM 2104 C CA . GLY A 1 278 ? 28.935 11.672 -28.581 1.00 44.97 278 GLY A CA 1
ATOM 2105 C C . GLY A 1 278 ? 28.166 13.010 -28.720 1.00 44.97 278 GLY A C 1
ATOM 2106 O O . GLY A 1 278 ? 28.259 13.674 -29.742 1.00 44.97 278 GLY A O 1
ATOM 2107 N N . HIS A 1 279 ? 27.629 13.473 -27.576 1.00 47.72 279 HIS A N 1
ATOM 2108 C CA . HIS A 1 279 ? 27.334 14.858 -27.135 1.00 47.72 279 HIS A CA 1
ATOM 2109 C C . HIS A 1 279 ? 26.253 15.676 -27.867 1.00 47.72 279 HIS A C 1
ATO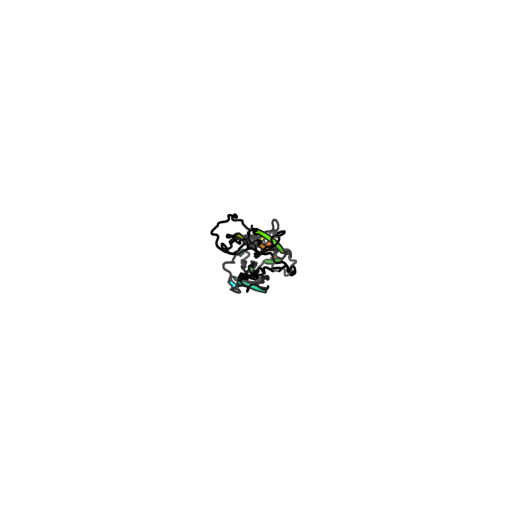M 2111 O O . HIS A 1 279 ? 26.527 16.393 -28.825 1.00 47.72 279 HIS A O 1
ATOM 2117 N N . GLY A 1 280 ? 25.043 15.690 -27.299 1.00 43.31 280 GLY A N 1
ATOM 2118 C CA . GLY A 1 280 ? 24.008 16.666 -27.633 1.00 43.31 280 GLY A CA 1
ATOM 2119 C C . GLY A 1 280 ? 23.496 17.386 -26.389 1.00 43.31 280 GLY A C 1
ATOM 2120 O O . GLY A 1 280 ? 22.580 16.900 -25.737 1.00 43.31 280 GLY A O 1
ATOM 2121 N N . GLU A 1 281 ? 24.044 18.568 -26.092 1.00 45.75 281 GLU A N 1
ATOM 2122 C CA . GLU A 1 281 ? 23.290 19.617 -25.395 1.00 45.75 281 GLU A CA 1
ATOM 2123 C C . GLU A 1 281 ? 22.174 20.073 -26.344 1.00 45.75 281 GLU A C 1
ATOM 2125 O O . GLU A 1 281 ? 22.324 21.000 -27.137 1.00 45.75 281 GLU A O 1
ATOM 2130 N N . GLY A 1 282 ? 21.071 19.336 -26.349 1.00 41.72 282 GLY A N 1
ATOM 2131 C CA . GLY A 1 282 ? 19.962 19.567 -27.256 1.00 41.72 282 GLY A CA 1
ATOM 2132 C C . GLY A 1 282 ? 18.685 19.157 -26.566 1.00 41.72 282 GLY A C 1
ATOM 2133 O O . GLY A 1 282 ? 18.342 17.982 -26.543 1.00 41.72 282 GLY A O 1
ATOM 2134 N N . ASN A 1 283 ? 18.004 20.143 -25.988 1.00 45.62 283 ASN A N 1
ATOM 2135 C CA . ASN A 1 283 ? 16.683 20.007 -25.399 1.00 45.62 283 ASN A CA 1
ATOM 2136 C C . ASN A 1 283 ? 15.690 19.600 -26.504 1.00 45.62 283 ASN A C 1
ATOM 2138 O O . ASN A 1 283 ? 15.090 20.449 -27.168 1.00 45.62 283 ASN A O 1
ATOM 2142 N N . ALA A 1 284 ? 15.584 18.298 -26.767 1.00 44.69 284 ALA A N 1
ATOM 2143 C CA . ALA A 1 284 ? 14.557 17.734 -27.622 1.00 44.69 284 ALA A CA 1
ATOM 2144 C C . ALA A 1 284 ? 13.262 17.751 -26.813 1.00 44.69 284 ALA A C 1
ATOM 2146 O O . ALA A 1 284 ? 13.032 16.901 -25.956 1.00 44.69 284 ALA A O 1
ATOM 2147 N N . GLY A 1 285 ? 12.457 18.787 -27.052 1.00 41.03 285 GLY A N 1
ATOM 2148 C CA . GLY A 1 285 ? 11.169 18.999 -26.411 1.00 41.03 285 GLY A CA 1
ATOM 2149 C C . GLY A 1 285 ? 10.230 17.811 -26.604 1.00 41.03 285 GLY A C 1
ATOM 2150 O O . GLY A 1 285 ? 9.463 17.760 -27.560 1.00 41.03 285 GLY A O 1
ATOM 2151 N N . GLY A 1 286 ? 10.265 16.882 -25.657 1.00 38.84 286 GLY A N 1
ATOM 2152 C CA . GLY A 1 286 ? 9.137 16.051 -25.277 1.00 38.84 286 GLY A CA 1
ATOM 2153 C C . GLY A 1 286 ? 8.549 16.679 -24.025 1.00 38.84 286 GLY A C 1
ATOM 2154 O O . GLY A 1 286 ? 9.257 16.834 -23.034 1.00 38.84 286 GLY A O 1
ATOM 2155 N N . GLY A 1 287 ? 7.292 17.117 -24.087 1.00 36.94 287 GLY A N 1
ATOM 2156 C CA . GLY A 1 287 ? 6.629 17.756 -22.953 1.00 36.94 287 GLY A CA 1
ATOM 2157 C C . GLY A 1 287 ? 6.777 16.940 -21.666 1.00 36.94 287 GLY A C 1
ATOM 2158 O O . GLY A 1 287 ? 6.820 15.705 -21.706 1.00 36.94 287 GLY A O 1
ATOM 2159 N N . VAL A 1 288 ? 6.841 17.654 -20.537 1.00 40.06 288 VAL A N 1
ATOM 2160 C CA . VAL A 1 288 ? 6.648 17.095 -19.194 1.00 40.06 288 VAL A CA 1
ATOM 2161 C C . VAL A 1 288 ? 5.340 16.314 -19.239 1.00 40.06 288 VAL A C 1
ATOM 2163 O O . VAL A 1 288 ? 4.259 16.887 -19.305 1.00 40.06 288 VAL A O 1
ATOM 2166 N N . GLY A 1 289 ? 5.465 15.001 -19.374 1.00 46.47 289 GLY A N 1
ATOM 2167 C CA . GLY A 1 289 ? 4.344 14.091 -19.526 1.00 46.47 289 GLY A CA 1
ATOM 2168 C C . GLY A 1 289 ? 4.315 13.233 -18.287 1.00 46.47 289 GLY A C 1
ATOM 2169 O O . GLY A 1 289 ? 5.250 12.451 -18.095 1.00 46.47 289 GLY A O 1
ATOM 2170 N N . GLU A 1 290 ? 3.285 13.443 -17.487 1.00 43.81 290 GLU A N 1
ATOM 2171 C CA . GLU A 1 290 ? 2.984 12.729 -16.257 1.00 43.81 290 GLU A CA 1
ATOM 2172 C C . GLU A 1 290 ? 2.579 11.286 -16.583 1.00 43.81 290 GLU A C 1
ATOM 2174 O O . GLU A 1 290 ? 1.767 11.045 -17.482 1.00 43.81 290 GLU A O 1
ATOM 2179 N N . LEU A 1 291 ? 3.199 10.317 -15.907 1.00 60.53 291 LEU A N 1
ATOM 2180 C CA . LEU A 1 291 ? 2.671 8.958 -15.824 1.00 60.53 291 LEU A CA 1
ATOM 2181 C C . LEU A 1 291 ? 1.598 8.956 -14.739 1.00 60.53 291 LEU A C 1
ATOM 2183 O O . LEU A 1 291 ? 1.901 8.735 -13.565 1.00 60.53 291 LEU A O 1
ATOM 2187 N N . ASP A 1 292 ? 0.378 9.270 -15.166 1.00 49.16 292 ASP A N 1
ATOM 2188 C CA . ASP A 1 292 ? -0.725 9.643 -14.287 1.00 49.16 292 ASP A CA 1
ATOM 2189 C C . ASP A 1 292 ? -1.792 8.581 -14.198 1.00 49.16 292 ASP A C 1
ATOM 2191 O O . ASP A 1 292 ? -2.441 8.295 -15.239 1.00 49.16 292 ASP A O 1
#

InterPro domains:
  IPR024620 Domain of unknown function DUF3869 [PF12985] (39-119)

Sequence (292 aa):
MKKIKFLNGISAVFALAVVALATTLTSCEKEEFNVNVTPTNAQAVISPIVLAIEDGVTTDVTGQATIAPAELTFTGNPTLAAKSVDVTASYNGLSATVTVKVPALQAGQFATLTPTIILQEEDAETKIVAVPTTSTDEKTKEKVWDNYELYWYSIPSFTYVEKSGAKVVEGSKKINTDDLIERAAIESFFNTLENTYTEHIESTKDGEYSVYANSRTTASITYTIVTTEYNVVKQTVTKADADALGSIKVDDYTTSKLSVSENQDIPGHGHSHGHGHGHGEGNAGGGVGELD

Organism: Bacteroides uniformis (NCBI:txid820)

Secondary structure (DSSP, 8-state):
--------------------------------------PPPPEEEE--EEEEEETTEEEE-TTTSEEESS--EEE-SS-B--EEEEEEEEETTEEEEEEEEEPPB-TTEEEEE--EEEEE-TT-SEEEEEEEEEEEEEEEEEEEEEE-SSS-EEPPP-EEEEEESEEEPTT--EE----HHHHHHHHHHHHHHHTT-EEEEEEPPTTSSEE-TTEEEEEEEEEEEEEEEEEEEETT--STTS--SEEEEEEEEEEEEEEEEEEEPPTTPPP-PPPP--------------B-

Foldseek 3Di:
DDDDDDDDDDDDDDDPPPPPPPPPPPPPPVPPPPPVPQFAAEKEAEQEWEWEADLLAIDTCSVPWDKPPPDRMDTGNRKDDWDWDWIWTDDPRFIDIDIAIDHIGDTQKYKYFYHYHYTYDLPDQKDKDKDWPPDWDKDKFKDKDFAQALAKDFDFKAKEKDKAAWAFDPPQKDAQDPDPSLVSSSVNVVVNRNVGIDIDIDIDHTRPDMAGHQFMKMKMKMWTWIWIKMFMAGSVDPDPPGDGSIITITTGRRMIMIDMDYGHHDPPDDDDNHDDDDDDPDCPDDDRDYSD

Radius of gyration: 33.8 Å; chains: 1; bounding box: 94×39×128 Å